Protein AF-A0A521R7Y2-F1 (afdb_monomer_lite)

Sequence (239 aa):
MNVFAHGVTHETQWVTTGYSDVWQAELGYLARVPVHAPDCATDLYRSVQILPGIAHLARLGFIAMKTSTELKAEEYRLAPARLQGGSYYDYNVFQGIRPQILDTLSFGGYTFEELSSKKHQRERLDASEDPLYQSLLYHLEQKRSQDAWHLRTAEAHDCFCFLTMDFDLIKRFEEVKHLEPLTSLRTKLMTPEALGKYLRLHPIPPRVLSYNGASFPVRPDLNQPGSRRYDWPKKRPSA

Foldseek 3Di:
DDCLLLQFQKAKDWDFPAADPVVRGTDTDIAIEGLADPPDPDPSQLLSLLLLVVLVCCVVVVDAAADELLRVLCVVQADVCSRQNDDPQTGGSNPPRDHHYQDPPVCPVPDSLCSNPPVNVLVVLVPDPDPQLVVLCVQQDPVCSSVSVQLVSCQVRVHQEDEDPPVVSVVSCVVCCVDPPNVVGNYYYDYSNRVCVVVVNDGHRSLVCQCPVDPGHHDSVDHDPPSHDDPDDGDDPDD

Structure (mmCIF, N/CA/C/O backbone):
data_AF-A0A521R7Y2-F1
#
_entry.id   AF-A0A521R7Y2-F1
#
loop_
_atom_site.group_PDB
_atom_site.id
_atom_site.type_symbol
_atom_site.label_atom_id
_atom_site.label_alt_id
_atom_site.label_comp_id
_atom_site.label_asym_id
_atom_site.label_entity_id
_atom_site.label_seq_id
_atom_site.pdbx_PDB_ins_code
_atom_site.Cartn_x
_atom_site.Cartn_y
_atom_site.Cartn_z
_atom_site.occupancy
_atom_site.B_iso_or_equiv
_atom_site.auth_seq_id
_atom_site.auth_comp_id
_atom_site.auth_asym_id
_atom_site.auth_atom_id
_atom_site.pdbx_PDB_model_num
ATOM 1 N N . MET A 1 1 ? -0.291 4.414 5.611 1.00 57.62 1 MET A N 1
ATOM 2 C CA . MET A 1 1 ? -0.003 4.663 4.166 1.00 57.62 1 MET A CA 1
ATOM 3 C C . MET A 1 1 ? -0.749 3.658 3.286 1.00 57.62 1 MET A C 1
ATOM 5 O O . MET A 1 1 ? -0.743 2.472 3.598 1.00 57.62 1 MET A O 1
ATOM 9 N N . ASN A 1 2 ? -1.381 4.120 2.200 1.00 78.69 2 ASN A N 1
ATOM 10 C CA . ASN A 1 2 ? -2.243 3.304 1.337 1.00 78.69 2 ASN A CA 1
ATOM 11 C C . ASN A 1 2 ? -1.467 2.266 0.495 1.00 78.69 2 ASN A C 1
ATOM 13 O O . ASN A 1 2 ? -0.582 2.621 -0.284 1.00 78.69 2 ASN A O 1
ATOM 17 N N . VAL A 1 3 ? -1.852 0.991 0.605 1.00 88.25 3 VAL A N 1
ATOM 18 C CA . VAL A 1 3 ? -1.236 -0.151 -0.094 1.00 88.25 3 VAL A CA 1
ATOM 19 C C . VAL A 1 3 ? -1.360 -0.061 -1.621 1.00 88.25 3 VAL A C 1
ATOM 21 O O . VAL A 1 3 ? -0.448 -0.493 -2.326 1.00 88.25 3 VAL A O 1
ATOM 24 N N . PHE A 1 4 ? -2.424 0.547 -2.159 1.00 88.25 4 PHE A N 1
ATOM 25 C CA . PHE A 1 4 ? -2.613 0.690 -3.610 1.00 88.25 4 PHE A CA 1
ATOM 26 C C . PHE A 1 4 ? -1.481 1.482 -4.271 1.00 88.25 4 PHE A C 1
ATOM 28 O O . PHE A 1 4 ? -1.092 1.168 -5.395 1.00 88.25 4 PHE A O 1
ATOM 35 N N . ALA A 1 5 ? -0.881 2.439 -3.555 1.00 87.19 5 ALA A N 1
ATOM 36 C CA . ALA A 1 5 ? 0.262 3.198 -4.057 1.00 87.19 5 ALA A CA 1
ATOM 37 C C . ALA A 1 5 ? 1.524 2.337 -4.258 1.00 87.19 5 ALA A C 1
ATOM 39 O O . ALA A 1 5 ? 2.434 2.715 -4.991 1.00 87.19 5 ALA A O 1
ATOM 40 N N . HIS A 1 6 ? 1.585 1.160 -3.638 1.00 91.12 6 HIS A N 1
ATOM 41 C CA . HIS A 1 6 ? 2.677 0.201 -3.799 1.00 91.12 6 HIS A CA 1
ATOM 42 C C . HIS A 1 6 ? 2.341 -0.911 -4.802 1.00 91.12 6 HIS A C 1
ATOM 44 O O . HIS A 1 6 ? 3.165 -1.785 -5.052 1.00 91.12 6 HIS A O 1
ATOM 50 N N . GLY A 1 7 ? 1.149 -0.869 -5.407 1.00 93.44 7 GLY A N 1
ATOM 51 C CA . GLY A 1 7 ? 0.725 -1.823 -6.429 1.00 93.44 7 GLY A CA 1
ATOM 52 C C . GLY A 1 7 ? 1.429 -1.656 -7.775 1.00 93.44 7 GLY A C 1
ATOM 53 O O . GLY A 1 7 ? 1.487 -2.603 -8.560 1.00 93.44 7 GLY A O 1
ATOM 54 N N . VAL A 1 8 ? 1.982 -0.473 -8.049 1.00 94.25 8 VAL A N 1
ATOM 55 C CA . VAL A 1 8 ? 2.778 -0.216 -9.255 1.00 94.25 8 VAL A CA 1
ATOM 56 C C . VAL A 1 8 ? 4.143 -0.872 -9.081 1.00 94.25 8 VAL A C 1
ATOM 58 O O . VAL A 1 8 ? 4.976 -0.416 -8.301 1.00 94.25 8 VAL A O 1
ATOM 61 N N . THR A 1 9 ? 4.346 -1.973 -9.795 1.00 95.31 9 THR A N 1
ATOM 62 C CA . THR A 1 9 ? 5.544 -2.817 -9.678 1.00 95.31 9 THR A CA 1
ATOM 63 C C . THR A 1 9 ? 6.511 -2.630 -10.835 1.00 95.31 9 THR A C 1
ATOM 65 O O . THR A 1 9 ? 7.676 -3.009 -10.713 1.00 95.31 9 THR A O 1
ATOM 68 N N . HIS A 1 10 ? 6.042 -2.044 -11.938 1.00 95.75 10 HIS A N 1
ATOM 69 C CA . HIS A 1 10 ? 6.869 -1.671 -13.076 1.00 95.75 10 HIS A CA 1
ATOM 70 C C . HIS A 1 10 ? 6.505 -0.270 -13.539 1.00 95.75 10 HIS A C 1
ATOM 72 O O . HIS A 1 10 ? 5.321 0.062 -13.621 1.00 95.75 10 HIS A O 1
ATOM 78 N N . GLU A 1 11 ? 7.523 0.505 -13.885 1.00 94.94 11 GLU A N 1
ATOM 79 C CA . GLU A 1 11 ? 7.381 1.849 -14.436 1.00 94.94 11 GLU A CA 1
ATOM 80 C C . GLU A 1 11 ? 8.157 1.953 -15.751 1.00 94.94 11 GLU A C 1
ATOM 82 O O . GLU A 1 11 ? 9.141 1.244 -15.982 1.00 94.94 11 GLU A O 1
ATOM 87 N N . THR A 1 12 ? 7.680 2.817 -16.634 1.00 94.06 12 THR A N 1
ATOM 88 C CA . THR A 1 12 ? 8.275 3.088 -17.939 1.00 94.06 12 THR A CA 1
ATOM 89 C C . THR A 1 12 ? 9.470 4.019 -17.770 1.00 94.06 12 THR A C 1
ATOM 91 O O . THR A 1 12 ? 9.338 5.086 -17.180 1.00 94.06 12 THR A O 1
ATOM 94 N N . GLN A 1 13 ? 10.621 3.641 -18.317 1.00 93.25 13 GLN A N 1
ATOM 95 C CA . GLN A 1 13 ? 11.867 4.396 -18.231 1.00 93.25 13 GLN A CA 1
ATOM 96 C C . GLN A 1 13 ? 12.536 4.509 -19.603 1.00 93.25 13 GLN A C 1
ATOM 98 O O . GLN A 1 13 ? 12.448 3.595 -20.422 1.00 93.25 13 GLN A O 1
ATOM 103 N N . TRP A 1 14 ? 13.239 5.620 -19.842 1.00 92.75 14 TRP A N 1
ATOM 104 C CA . TRP A 1 14 ? 14.151 5.754 -20.978 1.00 92.75 14 TRP A CA 1
ATOM 105 C C 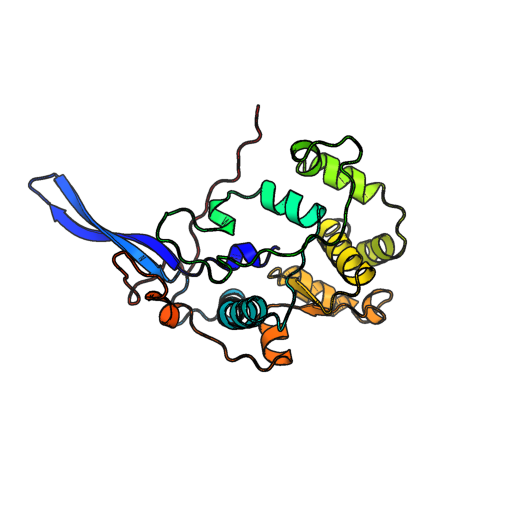. TRP A 1 14 ? 15.415 4.918 -20.772 1.00 92.75 14 TRP A C 1
ATOM 107 O O . TRP A 1 14 ? 16.116 5.063 -19.770 1.00 92.75 14 TRP A O 1
ATOM 117 N N . VAL A 1 15 ? 15.706 4.051 -21.735 1.00 93.50 15 VAL A N 1
ATOM 118 C CA . VAL A 1 15 ? 16.900 3.213 -21.781 1.00 93.50 15 VAL A CA 1
ATOM 119 C C . VAL A 1 15 ? 17.829 3.766 -22.851 1.00 93.50 15 VAL A C 1
ATOM 121 O O . VAL A 1 15 ? 17.573 3.600 -24.044 1.00 93.50 15 VAL A O 1
ATOM 124 N N . THR A 1 16 ? 18.912 4.404 -22.415 1.00 93.12 16 THR A N 1
ATOM 125 C CA . THR A 1 16 ? 19.949 4.936 -23.303 1.00 93.12 16 THR A CA 1
ATOM 126 C C . THR A 1 16 ? 20.747 3.786 -23.926 1.00 93.12 16 THR A C 1
ATOM 128 O O . THR A 1 16 ? 21.233 2.896 -23.228 1.00 93.12 16 THR A O 1
ATOM 131 N N . THR A 1 17 ? 20.875 3.789 -25.252 1.00 93.56 17 THR A N 1
ATOM 132 C CA . THR A 1 17 ? 21.635 2.798 -26.035 1.00 93.56 17 THR A CA 1
ATOM 133 C C . THR A 1 17 ? 22.927 3.364 -26.625 1.00 93.56 17 THR A C 1
ATOM 135 O O . THR A 1 17 ? 23.703 2.613 -27.207 1.00 93.56 17 THR A O 1
ATOM 138 N N . GLY A 1 18 ? 23.162 4.672 -26.500 1.00 93.25 18 GLY A N 1
ATOM 139 C CA . GLY A 1 18 ? 24.372 5.348 -26.968 1.00 93.25 18 GLY A CA 1
ATOM 140 C C . GLY A 1 18 ? 24.146 6.844 -27.183 1.00 93.25 18 GLY A C 1
ATOM 141 O O . GLY A 1 18 ? 23.081 7.367 -26.864 1.00 93.25 18 GLY A O 1
ATOM 142 N N . TYR A 1 19 ? 25.137 7.522 -27.757 1.00 94.94 19 TYR A N 1
ATOM 143 C CA . TYR A 1 19 ? 25.046 8.923 -28.174 1.00 94.94 19 TYR A CA 1
ATOM 144 C C . TYR A 1 19 ? 25.219 9.015 -29.690 1.00 94.94 19 TYR A C 1
ATOM 146 O O . TYR A 1 19 ? 26.016 8.274 -30.266 1.00 94.94 19 TYR A O 1
ATOM 154 N N . SER A 1 20 ? 24.456 9.886 -30.345 1.00 93.12 20 SER A N 1
ATOM 155 C CA . SER A 1 20 ? 24.617 10.149 -31.772 1.00 93.12 20 SER A CA 1
ATOM 156 C C . SER A 1 20 ? 25.348 11.461 -31.993 1.00 93.12 20 SER A C 1
ATOM 158 O O . SER A 1 20 ? 24.798 12.522 -31.712 1.00 93.12 20 SER A O 1
ATOM 160 N N . ASP A 1 21 ? 26.529 11.395 -32.604 1.00 92.75 21 ASP A N 1
ATOM 161 C CA . ASP A 1 21 ? 27.272 12.593 -33.012 1.00 92.75 21 ASP A CA 1
ATOM 162 C C . ASP A 1 21 ? 26.570 13.359 -34.146 1.00 92.75 21 ASP A C 1
ATOM 164 O O . ASP A 1 21 ? 26.741 14.566 -34.285 1.00 92.75 21 ASP A O 1
ATOM 168 N N . VAL A 1 22 ? 25.739 12.684 -34.947 1.00 94.44 22 VAL A N 1
ATOM 169 C CA . VAL A 1 22 ? 24.964 13.329 -36.022 1.00 94.44 22 VAL A CA 1
ATOM 170 C C . VAL A 1 22 ? 23.824 14.165 -35.443 1.00 94.44 22 VAL A C 1
ATOM 172 O O . VAL A 1 22 ? 23.612 15.298 -35.866 1.00 94.44 22 VAL A O 1
ATOM 175 N N . TRP A 1 23 ? 23.099 13.618 -34.466 1.00 90.44 23 TRP A N 1
ATOM 176 C CA . TRP A 1 23 ? 21.953 14.291 -33.846 1.00 90.44 23 TRP A CA 1
ATOM 177 C C . TRP A 1 23 ? 22.321 15.107 -32.604 1.00 90.44 23 TRP A C 1
ATOM 179 O O . TRP A 1 23 ? 21.463 15.804 -32.072 1.00 90.44 23 TRP A O 1
ATOM 189 N N . GLN A 1 24 ? 23.572 15.011 -32.141 1.00 94.31 24 GLN A N 1
ATOM 190 C CA . GLN A 1 24 ? 24.055 15.602 -30.890 1.00 94.31 24 GLN A CA 1
ATOM 191 C C . GLN A 1 24 ? 23.118 15.281 -29.708 1.00 94.31 24 GLN A C 1
ATOM 193 O O . GLN A 1 24 ? 22.813 16.134 -28.871 1.00 94.31 24 GLN A O 1
ATOM 198 N N . ALA A 1 25 ? 22.634 14.036 -29.648 1.00 92.50 25 ALA A N 1
ATOM 199 C CA . ALA A 1 25 ? 21.617 13.602 -28.692 1.00 92.50 25 ALA A CA 1
ATOM 200 C C . ALA A 1 25 ? 21.811 12.147 -28.240 1.00 92.50 25 ALA A C 1
ATOM 202 O O . ALA A 1 25 ? 22.350 11.312 -28.974 1.00 92.50 25 ALA A O 1
ATOM 203 N N . GLU A 1 26 ? 21.320 11.832 -27.037 1.00 93.31 26 GLU A N 1
ATOM 204 C CA . GLU A 1 26 ? 21.233 10.454 -26.550 1.00 93.31 26 GLU A CA 1
ATOM 205 C C . GLU A 1 26 ? 20.230 9.644 -27.379 1.00 93.31 26 GLU A C 1
ATOM 207 O O . GLU A 1 26 ? 19.082 10.043 -27.579 1.00 93.31 26 GLU A O 1
ATOM 212 N N . LEU A 1 27 ? 20.665 8.472 -27.833 1.00 94.69 27 LEU A N 1
ATOM 213 C CA . LEU A 1 27 ? 19.807 7.477 -28.457 1.00 94.69 27 LEU A CA 1
ATOM 214 C C . LEU A 1 27 ? 19.302 6.506 -27.402 1.00 94.69 27 LEU A C 1
ATOM 216 O O . LEU A 1 27 ? 20.009 6.163 -26.453 1.00 94.69 27 LEU A O 1
ATOM 220 N N . GLY A 1 28 ? 18.090 6.012 -27.599 1.00 94.69 28 GLY A N 1
ATOM 221 C CA . GLY A 1 28 ? 17.485 5.073 -26.678 1.00 94.69 28 GLY A CA 1
ATOM 222 C C . GLY A 1 28 ? 16.051 4.760 -27.045 1.00 94.69 28 GLY A C 1
ATOM 223 O O . GLY A 1 28 ? 15.565 5.095 -28.127 1.00 94.69 28 GLY A O 1
ATOM 224 N N . TYR A 1 29 ? 15.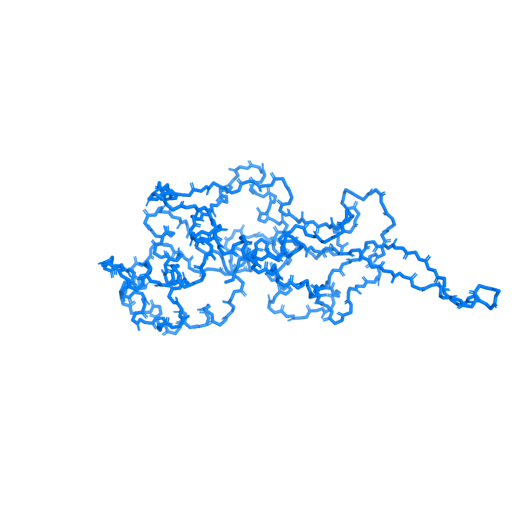376 4.090 -26.126 1.00 94.62 29 TYR A N 1
ATOM 225 C CA . TYR A 1 29 ? 13.962 3.784 -26.241 1.00 94.62 29 TYR A CA 1
ATOM 226 C C . TYR A 1 29 ? 13.332 3.722 -24.859 1.00 94.62 29 TYR A C 1
ATOM 228 O O . TYR A 1 29 ? 13.994 3.476 -23.852 1.00 94.62 29 TYR A O 1
ATOM 236 N N . LEU A 1 30 ? 12.026 3.930 -24.805 1.00 94.75 30 LEU A N 1
ATOM 237 C CA . LEU A 1 30 ? 11.265 3.708 -23.589 1.00 94.75 30 LEU A CA 1
ATOM 238 C C . LEU A 1 30 ? 11.032 2.204 -23.403 1.00 94.75 30 LEU A C 1
ATOM 240 O O . LEU A 1 30 ? 10.634 1.508 -24.337 1.00 94.75 30 LEU A O 1
ATOM 244 N N . ALA A 1 31 ? 11.239 1.712 -22.188 1.00 96.12 31 ALA A N 1
ATOM 245 C CA . ALA A 1 31 ? 10.955 0.337 -21.811 1.00 96.12 31 ALA A CA 1
ATOM 246 C C . ALA A 1 31 ? 10.294 0.278 -20.438 1.00 96.12 31 ALA A C 1
ATOM 248 O O . ALA A 1 31 ? 10.551 1.099 -19.559 1.00 96.12 31 ALA A O 1
ATOM 249 N N . ARG A 1 32 ? 9.465 -0.739 -20.231 1.00 95.62 32 ARG A N 1
ATOM 250 C CA . ARG A 1 32 ? 8.946 -1.084 -18.914 1.00 95.62 32 ARG A CA 1
ATOM 251 C C . ARG A 1 32 ? 10.015 -1.819 -18.112 1.00 95.62 32 ARG A C 1
ATOM 253 O O . ARG A 1 32 ? 10.510 -2.856 -18.561 1.00 95.62 32 ARG A O 1
ATOM 260 N N . VAL A 1 33 ? 10.318 -1.324 -16.915 1.00 95.81 33 VAL A N 1
ATOM 261 C CA . VAL A 1 33 ? 11.296 -1.926 -15.996 1.00 95.81 33 VAL A CA 1
ATOM 262 C C . VAL A 1 33 ? 10.676 -2.177 -14.616 1.00 95.81 33 VAL A C 1
ATOM 264 O O . VAL A 1 33 ? 9.816 -1.404 -14.184 1.00 95.81 33 VAL A O 1
ATOM 267 N N . PRO A 1 34 ? 11.075 -3.242 -13.900 1.00 96.38 34 PRO A N 1
ATOM 268 C CA . PRO A 1 34 ? 10.746 -3.421 -12.488 1.00 96.38 34 PRO A CA 1
ATOM 269 C C . PRO A 1 34 ? 11.135 -2.205 -11.637 1.00 96.38 34 PRO A C 1
ATOM 271 O O . PRO A 1 34 ? 12.197 -1.615 -11.818 1.00 96.38 34 PRO A O 1
ATOM 274 N N . VAL A 1 35 ? 10.306 -1.849 -10.657 1.00 95.62 35 VAL A N 1
ATOM 275 C CA . VAL A 1 35 ? 10.631 -0.772 -9.703 1.00 95.62 35 VAL A CA 1
ATOM 276 C C . VAL A 1 35 ? 11.777 -1.179 -8.778 1.00 95.62 35 VAL A C 1
ATOM 278 O O . VAL A 1 35 ? 12.647 -0.372 -8.476 1.00 95.62 35 VAL A O 1
ATOM 281 N N . HIS A 1 36 ? 11.782 -2.426 -8.314 1.00 95.12 36 HIS A N 1
ATOM 282 C CA . HIS A 1 36 ? 12.757 -2.912 -7.342 1.00 95.12 36 HIS A CA 1
ATOM 283 C C . HIS A 1 36 ? 13.724 -3.904 -7.985 1.00 95.12 36 HIS A C 1
ATOM 285 O O . HIS A 1 36 ? 13.303 -4.765 -8.762 1.00 95.12 36 HIS A O 1
ATOM 291 N N . ALA A 1 37 ? 15.004 -3.801 -7.622 1.00 93.31 37 ALA A N 1
ATOM 292 C CA . ALA A 1 37 ? 16.022 -4.767 -8.007 1.00 93.31 37 ALA A CA 1
ATOM 293 C C . ALA A 1 37 ? 15.784 -6.142 -7.341 1.00 93.31 37 ALA A C 1
ATOM 295 O O . ALA A 1 37 ? 15.182 -6.208 -6.262 1.00 93.31 37 ALA A O 1
ATOM 296 N N . PRO A 1 38 ? 16.257 -7.250 -7.946 1.00 88.19 38 PRO A N 1
ATOM 297 C CA . PRO A 1 38 ? 16.052 -8.600 -7.413 1.00 88.19 38 PRO A CA 1
ATOM 298 C C . PRO A 1 38 ? 16.653 -8.836 -6.022 1.00 88.19 38 PRO A C 1
ATOM 300 O O . PRO A 1 38 ? 16.118 -9.636 -5.259 1.00 88.19 38 PRO A O 1
ATOM 303 N N . ASP A 1 39 ? 17.745 -8.146 -5.706 1.00 89.94 39 ASP A N 1
ATOM 304 C CA . ASP A 1 39 ? 18.514 -8.223 -4.461 1.00 89.94 39 ASP A CA 1
ATOM 305 C C . ASP A 1 39 ? 18.052 -7.211 -3.395 1.00 89.94 39 ASP A C 1
ATOM 307 O O . ASP A 1 39 ? 18.651 -7.107 -2.324 1.00 89.94 39 ASP A O 1
ATOM 311 N N . CYS A 1 40 ? 16.962 -6.475 -3.645 1.00 91.62 40 CYS A N 1
ATOM 312 C CA . CYS A 1 40 ? 16.418 -5.524 -2.684 1.00 91.62 40 CYS A CA 1
ATOM 313 C C . CYS A 1 40 ? 15.966 -6.244 -1.399 1.00 91.62 40 CYS A C 1
ATOM 315 O O . CYS A 1 40 ? 14.998 -6.993 -1.400 1.00 91.62 40 CYS A O 1
ATOM 317 N N . ALA A 1 41 ? 16.626 -5.989 -0.268 1.00 90.25 41 ALA A N 1
ATOM 318 C CA . ALA A 1 41 ? 16.337 -6.672 1.002 1.00 90.25 41 ALA A CA 1
ATOM 319 C C . ALA A 1 41 ? 15.420 -5.879 1.961 1.00 90.25 41 ALA A C 1
ATOM 321 O O . ALA A 1 41 ? 15.370 -6.163 3.161 1.00 90.25 41 ALA A O 1
ATOM 322 N N . THR A 1 42 ? 14.707 -4.866 1.462 1.00 94.12 42 THR A N 1
ATOM 323 C CA . THR A 1 42 ? 13.879 -3.972 2.295 1.00 94.12 42 THR A CA 1
ATOM 324 C C . THR A 1 42 ? 12.558 -4.621 2.730 1.00 94.12 42 THR A C 1
ATOM 326 O O . THR A 1 42 ? 11.986 -5.428 1.995 1.00 94.12 42 THR A O 1
ATOM 329 N N . ASP A 1 43 ? 12.023 -4.222 3.893 1.00 93.56 43 ASP A N 1
ATOM 330 C CA . ASP A 1 43 ? 10.669 -4.613 4.342 1.00 93.56 43 ASP A CA 1
ATOM 331 C C . ASP A 1 43 ? 9.591 -4.235 3.318 1.00 93.56 43 ASP A C 1
ATOM 333 O O . ASP A 1 43 ? 8.637 -4.980 3.074 1.00 93.56 43 ASP A O 1
ATOM 337 N N . LEU A 1 44 ? 9.787 -3.084 2.668 1.00 94.50 44 LEU A N 1
ATOM 338 C CA . LEU A 1 44 ? 8.943 -2.613 1.581 1.00 94.50 44 LEU A CA 1
ATOM 339 C C . LEU A 1 44 ? 8.886 -3.643 0.450 1.00 94.50 44 LEU A C 1
ATOM 341 O O . LEU A 1 44 ? 7.795 -4.053 0.058 1.00 94.50 44 LEU A O 1
ATOM 345 N N . TYR A 1 45 ? 10.042 -4.086 -0.051 1.00 95.62 45 TYR A N 1
ATOM 346 C CA . TYR A 1 45 ? 10.100 -5.048 -1.147 1.00 95.62 45 TYR A CA 1
ATOM 347 C C . TYR A 1 45 ? 9.501 -6.403 -0.762 1.00 95.62 45 TYR A C 1
ATOM 349 O O . TYR A 1 45 ? 8.706 -6.942 -1.531 1.00 95.62 45 TYR A O 1
ATOM 357 N N . ARG A 1 46 ? 9.783 -6.910 0.448 1.00 96.19 46 ARG A N 1
ATOM 358 C CA . ARG A 1 46 ? 9.156 -8.143 0.964 1.00 96.19 46 ARG A CA 1
ATOM 359 C C . ARG A 1 46 ? 7.631 -8.066 0.938 1.00 96.19 46 ARG A C 1
ATOM 361 O O . ARG A 1 46 ? 6.966 -8.998 0.493 1.00 96.19 46 ARG A O 1
ATOM 368 N N . SER A 1 47 ? 7.068 -6.934 1.352 1.00 96.94 47 SER A N 1
ATOM 369 C CA . SER A 1 47 ? 5.622 -6.707 1.291 1.00 96.94 47 SER A CA 1
ATOM 370 C C . SER A 1 47 ? 5.110 -6.572 -0.150 1.00 96.94 47 SER A C 1
ATOM 372 O O . SER A 1 47 ? 4.066 -7.135 -0.482 1.00 96.94 47 SER A O 1
ATOM 374 N N . VAL A 1 48 ? 5.853 -5.897 -1.036 1.00 96.56 48 VAL A N 1
ATOM 375 C CA . VAL A 1 48 ? 5.510 -5.770 -2.466 1.00 96.56 48 VAL A CA 1
ATOM 376 C C . VAL A 1 48 ? 5.428 -7.135 -3.153 1.00 96.56 48 VAL A C 1
ATOM 378 O O . VAL A 1 48 ? 4.517 -7.350 -3.950 1.00 96.56 48 VAL A O 1
ATOM 381 N N . GLN A 1 49 ? 6.303 -8.084 -2.810 1.00 97.12 49 GLN A N 1
ATOM 382 C CA . GLN A 1 49 ? 6.280 -9.446 -3.362 1.00 97.12 49 GLN A CA 1
ATOM 383 C C . GLN A 1 49 ? 4.985 -10.214 -3.051 1.00 97.12 49 GLN A C 1
ATOM 385 O O . GLN A 1 49 ? 4.656 -11.171 -3.749 1.00 97.12 49 GLN A O 1
ATOM 390 N N . ILE A 1 50 ? 4.227 -9.813 -2.029 1.00 98.00 50 ILE A N 1
ATOM 391 C CA . ILE A 1 50 ? 2.972 -10.475 -1.647 1.00 98.00 50 ILE A CA 1
ATOM 392 C C . ILE A 1 50 ? 1.748 -9.856 -2.335 1.00 98.00 50 ILE A C 1
ATOM 394 O O . ILE A 1 50 ? 0.739 -10.537 -2.540 1.00 98.00 50 ILE A O 1
ATOM 398 N N . LEU A 1 51 ? 1.830 -8.591 -2.758 1.00 97.19 51 LEU A N 1
ATOM 399 C CA . LEU A 1 51 ? 0.718 -7.885 -3.404 1.00 97.19 51 LEU A CA 1
ATOM 400 C C . LEU A 1 51 ? 0.124 -8.621 -4.620 1.00 97.19 51 LEU A C 1
ATOM 402 O O . LEU A 1 51 ? -1.102 -8.626 -4.733 1.00 97.19 51 LEU A O 1
ATOM 406 N N . PRO A 1 52 ? 0.909 -9.284 -5.500 1.00 97.06 52 PRO A N 1
ATOM 407 C CA . PRO A 1 52 ? 0.350 -10.072 -6.597 1.00 97.06 52 PRO A CA 1
ATOM 408 C C . PRO A 1 52 ? -0.602 -11.178 -6.125 1.00 97.06 52 PRO A C 1
ATOM 410 O O . PRO A 1 52 ? -1.665 -11.356 -6.716 1.00 97.06 52 PRO A O 1
ATOM 413 N N . GLY A 1 53 ? -0.255 -11.883 -5.042 1.00 97.12 53 GLY A N 1
ATOM 414 C CA . GLY A 1 53 ? -1.090 -12.937 -4.463 1.00 97.12 53 GLY A CA 1
ATOM 415 C C . GLY A 1 53 ? -2.388 -12.383 -3.876 1.00 97.12 53 GLY A C 1
ATOM 416 O O . GLY A 1 53 ? -3.465 -12.899 -4.168 1.00 97.12 53 GLY A O 1
ATOM 417 N N . ILE A 1 54 ? -2.305 -11.272 -3.135 1.00 97.31 54 ILE A N 1
ATOM 418 C CA . ILE A 1 54 ? -3.484 -10.564 -2.603 1.00 97.31 54 ILE A CA 1
ATOM 419 C C . ILE A 1 54 ? -4.396 -10.120 -3.752 1.00 97.31 54 ILE A C 1
ATOM 421 O O . ILE A 1 54 ? -5.595 -10.390 -3.742 1.00 97.31 54 ILE A O 1
ATOM 425 N N . ALA A 1 55 ? -3.836 -9.479 -4.778 1.00 96.56 55 ALA A N 1
ATOM 426 C CA . ALA A 1 55 ? -4.601 -9.022 -5.929 1.00 96.56 55 ALA A CA 1
ATOM 427 C C . ALA A 1 55 ? -5.247 -10.187 -6.695 1.00 96.56 55 ALA A C 1
ATOM 429 O O . ALA A 1 55 ? -6.372 -10.067 -7.176 1.00 96.56 55 ALA A O 1
ATOM 430 N N . HIS A 1 56 ? -4.558 -11.322 -6.815 1.00 96.19 56 HIS A N 1
ATOM 431 C CA . HIS A 1 56 ? -5.114 -12.518 -7.436 1.00 96.19 56 HIS A CA 1
ATOM 432 C C . HIS A 1 56 ? -6.315 -13.061 -6.650 1.00 96.19 56 HIS A C 1
ATOM 434 O O . HIS A 1 56 ? -7.383 -13.238 -7.233 1.00 96.19 56 HIS A O 1
ATOM 440 N N . LEU A 1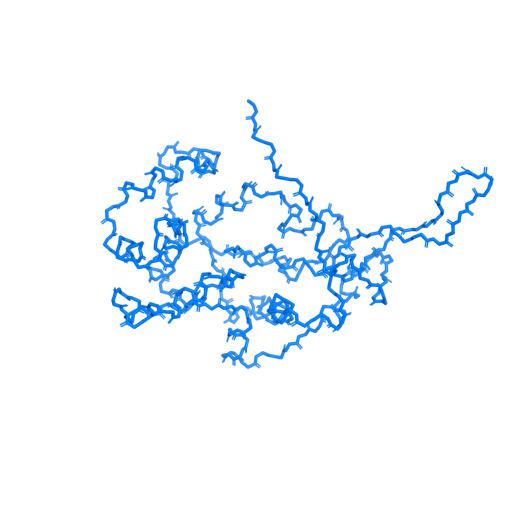 57 ? -6.190 -13.221 -5.327 1.00 97.19 57 LEU A N 1
ATOM 441 C CA . LEU A 1 57 ? -7.301 -13.649 -4.470 1.00 97.19 57 LEU A CA 1
ATOM 442 C C . LEU A 1 57 ? -8.494 -12.689 -4.534 1.00 97.19 57 LEU A C 1
ATOM 444 O O . LEU A 1 57 ? -9.639 -13.135 -4.577 1.00 97.19 57 LEU A O 1
ATOM 448 N N . ALA A 1 58 ? -8.233 -11.381 -4.580 1.00 96.50 58 ALA A N 1
ATOM 449 C CA . ALA A 1 58 ? -9.280 -10.371 -4.691 1.00 96.50 58 ALA A CA 1
ATOM 450 C C . ALA A 1 58 ? -10.038 -10.467 -6.023 1.00 96.50 58 ALA A C 1
ATOM 452 O O . ALA A 1 58 ? -11.262 -10.375 -6.041 1.00 96.50 58 ALA A O 1
ATOM 453 N N . ARG A 1 59 ? -9.336 -10.705 -7.142 1.00 95.44 59 ARG A N 1
ATOM 454 C CA . ARG A 1 59 ? -9.975 -10.910 -8.457 1.00 95.44 59 ARG A CA 1
ATOM 455 C C . ARG A 1 59 ? -10.840 -12.163 -8.504 1.00 95.44 59 ARG A C 1
ATOM 457 O O . ARG A 1 59 ? -11.865 -12.154 -9.173 1.00 95.44 59 ARG A O 1
ATOM 464 N N . LEU A 1 60 ? -10.425 -13.219 -7.810 1.00 96.56 60 LEU A N 1
ATOM 465 C CA . LEU A 1 60 ? -11.191 -14.461 -7.709 1.00 96.56 60 LEU A CA 1
ATOM 466 C C . LEU A 1 60 ? -12.363 -14.369 -6.717 1.00 96.56 60 LEU A C 1
ATOM 468 O O . LEU A 1 60 ? -13.143 -15.309 -6.620 1.00 96.56 60 LEU A O 1
ATOM 472 N N . GLY A 1 61 ? -12.497 -13.261 -5.982 1.00 95.12 61 GLY A N 1
ATOM 473 C CA . GLY A 1 61 ? -13.563 -13.068 -4.999 1.00 95.12 61 GLY A CA 1
ATOM 474 C C . GLY A 1 61 ? -13.340 -13.791 -3.667 1.00 95.12 61 GLY A C 1
ATOM 475 O O . GLY A 1 61 ? -14.245 -13.814 -2.839 1.00 95.12 61 GLY A O 1
ATOM 476 N N . PHE A 1 62 ? -12.149 -14.352 -3.421 1.00 96.62 62 PHE A N 1
ATOM 477 C CA . PHE A 1 62 ? -11.824 -15.002 -2.143 1.00 96.62 62 PHE A CA 1
ATOM 478 C C . PHE A 1 62 ? -11.594 -14.007 -1.006 1.00 96.62 62 PHE A C 1
ATOM 480 O O . PHE A 1 62 ? -11.774 -14.347 0.161 1.00 96.62 62 PHE A O 1
ATOM 487 N N . ILE A 1 63 ? -11.184 -12.783 -1.340 1.00 95.50 63 ILE A N 1
ATOM 488 C CA . ILE A 1 63 ? -11.077 -11.678 -0.389 1.00 95.50 63 ILE A CA 1
ATOM 489 C C . ILE A 1 63 ? -11.739 -10.434 -0.976 1.00 95.50 63 ILE A C 1
ATOM 491 O O . ILE A 1 63 ? -11.653 -10.176 -2.176 1.00 95.50 63 ILE A O 1
ATOM 495 N N . ALA A 1 64 ? -12.366 -9.635 -0.118 1.00 94.75 64 ALA A N 1
ATOM 496 C CA . ALA A 1 64 ? -12.928 -8.350 -0.502 1.00 94.75 64 ALA A CA 1
ATOM 497 C C . ALA A 1 64 ? -11.955 -7.229 -0.129 1.00 94.75 64 ALA A C 1
ATOM 499 O O . ALA A 1 64 ? -11.639 -7.030 1.045 1.00 94.75 64 ALA A O 1
ATOM 500 N N . MET A 1 65 ? -11.504 -6.470 -1.128 1.00 94.50 65 MET A N 1
ATOM 501 C CA . MET A 1 65 ? -10.772 -5.231 -0.881 1.00 94.50 65 MET A CA 1
ATOM 502 C C . MET A 1 65 ? -11.780 -4.137 -0.538 1.00 94.50 65 MET A C 1
ATOM 504 O O . MET A 1 65 ? -12.703 -3.867 -1.307 1.00 94.50 65 MET A O 1
ATOM 508 N N . LYS A 1 66 ? -11.596 -3.505 0.615 1.00 94.50 66 LYS A N 1
ATOM 509 C CA . LYS A 1 66 ? -12.467 -2.448 1.125 1.00 94.50 66 LYS A CA 1
ATOM 510 C C . LYS A 1 66 ? -11.677 -1.149 1.287 1.00 94.50 66 LYS A C 1
ATOM 512 O O . LYS A 1 66 ? -10.453 -1.166 1.401 1.00 94.50 66 LYS A O 1
ATOM 517 N N . THR A 1 67 ? -12.369 -0.022 1.254 1.00 92.69 67 THR A N 1
ATOM 518 C CA . THR A 1 67 ? -11.817 1.321 1.472 1.00 92.69 67 THR A CA 1
ATOM 519 C C . THR A 1 67 ? -12.842 2.170 2.224 1.00 92.69 67 THR A C 1
ATOM 521 O O . THR A 1 67 ? -14.000 1.771 2.350 1.00 92.69 67 THR A O 1
ATOM 524 N N . SER A 1 68 ? -12.427 3.325 2.728 1.00 90.88 68 SER A N 1
ATOM 525 C CA . SER A 1 68 ? -13.311 4.298 3.370 1.00 90.88 68 SER A CA 1
ATOM 526 C C . SER A 1 68 ? -13.323 5.612 2.597 1.00 90.88 68 SER A C 1
ATOM 528 O O . SER A 1 68 ? -12.439 5.886 1.779 1.00 90.88 68 SER A O 1
ATOM 530 N N . THR A 1 69 ? -14.316 6.446 2.869 1.00 87.06 69 THR A N 1
ATOM 531 C CA . THR A 1 69 ? -14.461 7.789 2.313 1.00 87.06 69 THR A CA 1
ATOM 532 C C . THR A 1 69 ? -13.267 8.648 2.708 1.00 87.06 69 THR A C 1
ATOM 534 O O . THR A 1 69 ? -12.688 9.329 1.863 1.00 87.06 69 THR A O 1
ATOM 537 N N . GLU A 1 70 ? -12.822 8.540 3.962 1.00 87.56 70 GLU A N 1
ATOM 538 C CA . GLU A 1 70 ? -11.628 9.243 4.428 1.00 87.56 70 GLU A CA 1
ATOM 539 C C . GLU A 1 70 ? -10.361 8.744 3.720 1.00 87.56 70 GLU A C 1
ATOM 541 O O . GLU A 1 70 ? -9.554 9.566 3.287 1.00 87.56 70 GLU A O 1
ATOM 546 N N . LEU A 1 71 ? -10.210 7.429 3.497 1.00 88.69 71 LEU A N 1
ATOM 547 C CA . LEU A 1 71 ? -9.073 6.880 2.748 1.00 88.69 71 LEU A CA 1
ATOM 548 C C . LEU A 1 71 ? -9.091 7.327 1.275 1.00 88.69 71 LEU A C 1
ATOM 550 O O . LEU A 1 71 ? -8.050 7.669 0.710 1.00 88.69 71 LEU A O 1
ATOM 554 N N . LYS A 1 72 ? -10.278 7.396 0.662 1.00 87.62 72 LYS A N 1
ATOM 555 C CA . LYS A 1 72 ? -10.491 7.915 -0.700 1.00 87.62 72 LYS A CA 1
ATOM 556 C C . LYS A 1 72 ? -10.163 9.401 -0.823 1.00 87.62 72 LYS A C 1
ATOM 558 O O . LYS A 1 72 ? -9.563 9.806 -1.818 1.00 87.62 72 LYS A O 1
ATOM 563 N N . ALA A 1 73 ? -10.491 10.200 0.186 1.00 84.88 73 ALA A N 1
ATOM 564 C CA . ALA A 1 73 ? -10.088 11.601 0.257 1.00 84.88 73 ALA A CA 1
ATOM 565 C C . ALA A 1 73 ? -8.554 11.749 0.371 1.00 84.88 73 ALA A C 1
ATOM 567 O O . ALA A 1 73 ? -7.961 12.679 -0.183 1.00 84.88 73 ALA A O 1
ATOM 568 N N . GLU A 1 74 ? -7.856 10.814 1.032 1.00 85.62 74 GLU A N 1
ATOM 569 C CA . GLU A 1 74 ? -6.385 10.771 0.983 1.00 85.62 74 GLU A CA 1
ATOM 570 C C . GLU A 1 74 ? -5.853 10.419 -0.399 1.00 85.62 74 GLU A C 1
ATOM 572 O O . GLU A 1 74 ? -4.951 11.100 -0.887 1.00 85.62 74 GLU A O 1
ATOM 577 N N . GLU A 1 75 ? -6.428 9.405 -1.043 1.00 86.31 75 GLU A N 1
ATOM 578 C CA . GLU A 1 75 ? -6.070 9.008 -2.405 1.00 86.31 75 GLU A CA 1
ATOM 579 C C . GLU A 1 75 ? -6.208 10.172 -3.389 1.00 86.31 75 GLU A C 1
ATOM 581 O O . GLU A 1 75 ? -5.329 10.371 -4.223 1.00 86.31 75 GLU A O 1
ATOM 586 N N . TYR A 1 76 ? -7.259 10.985 -3.264 1.00 84.50 76 TYR A N 1
ATOM 587 C CA . TYR A 1 76 ? -7.487 12.116 -4.163 1.00 84.50 76 TYR A CA 1
ATOM 588 C C . TYR A 1 76 ? -6.405 13.198 -4.098 1.00 84.50 76 TYR A C 1
ATOM 590 O O . TYR A 1 76 ? -6.111 13.844 -5.108 1.00 84.50 76 TYR A O 1
ATOM 598 N N . ARG A 1 77 ? -5.787 13.382 -2.924 1.00 82.06 77 ARG A N 1
ATOM 599 C CA . ARG A 1 77 ? -4.658 14.307 -2.737 1.00 82.06 77 ARG A CA 1
ATOM 600 C C . ARG A 1 77 ? -3.378 13.809 -3.405 1.00 82.06 77 ARG A C 1
ATOM 602 O O . ARG A 1 77 ? -2.461 14.597 -3.651 1.00 82.06 77 ARG A O 1
ATOM 609 N N . LEU A 1 78 ? -3.274 12.507 -3.659 1.00 82.75 78 LEU A N 1
ATOM 610 C CA . LEU A 1 78 ? -2.124 11.921 -4.332 1.00 82.75 78 LEU A CA 1
ATOM 611 C C . LEU A 1 78 ? -2.233 12.140 -5.843 1.00 82.75 78 LEU A C 1
ATOM 613 O O . LEU A 1 78 ? -3.317 12.197 -6.422 1.00 82.75 78 LEU A O 1
ATOM 617 N N . ALA A 1 79 ? -1.083 12.250 -6.509 1.00 83.75 79 ALA A N 1
ATOM 618 C CA . ALA A 1 79 ? -1.066 12.211 -7.963 1.00 83.75 79 ALA A CA 1
ATOM 619 C C . ALA A 1 79 ? -1.613 10.853 -8.441 1.00 83.75 79 ALA A C 1
ATOM 621 O O . ALA A 1 79 ? -1.176 9.829 -7.906 1.00 83.75 79 ALA A O 1
ATOM 622 N N . PRO A 1 80 ? -2.486 10.806 -9.466 1.00 84.00 80 PRO A N 1
ATOM 623 C CA . PRO A 1 80 ? -2.973 9.546 -10.032 1.00 84.00 80 PRO A CA 1
ATOM 624 C C . PRO A 1 80 ? -1.838 8.580 -10.390 1.00 84.00 80 PRO A C 1
ATOM 626 O O . PRO A 1 80 ? -1.941 7.384 -10.130 1.00 84.00 80 PRO A O 1
ATOM 629 N N . ALA A 1 81 ? -0.703 9.119 -10.849 1.00 85.88 81 ALA A N 1
ATOM 630 C CA . ALA A 1 81 ? 0.511 8.363 -11.134 1.00 85.88 81 ALA A CA 1
ATOM 631 C C . ALA A 1 81 ? 1.031 7.547 -9.936 1.00 85.88 81 ALA A C 1
ATOM 633 O O . ALA A 1 81 ? 1.490 6.415 -10.096 1.00 85.88 81 ALA A O 1
ATOM 634 N N . ARG A 1 82 ? 0.888 8.056 -8.704 1.00 84.38 82 ARG A N 1
ATOM 635 C CA . ARG A 1 82 ? 1.242 7.312 -7.485 1.00 84.38 82 ARG A CA 1
ATOM 636 C C . ARG A 1 82 ? 0.315 6.128 -7.234 1.00 84.38 82 ARG A C 1
ATOM 638 O O . ARG A 1 82 ? 0.755 5.175 -6.612 1.00 84.38 82 ARG A O 1
ATOM 645 N N . LEU A 1 83 ? -0.928 6.150 -7.699 1.00 85.12 83 LEU A N 1
ATOM 646 C CA . LEU A 1 83 ? -1.882 5.064 -7.460 1.00 85.12 83 LEU A CA 1
ATOM 647 C C . LEU A 1 83 ? -1.957 4.076 -8.621 1.00 85.12 83 LEU A C 1
ATOM 649 O O . LEU A 1 83 ? -2.193 2.899 -8.383 1.00 85.12 83 LEU A O 1
ATOM 653 N N . GLN A 1 84 ? -1.772 4.540 -9.857 1.00 84.81 84 GLN A N 1
ATOM 654 C CA . GLN A 1 84 ? -2.053 3.760 -11.067 1.00 84.81 84 GLN A CA 1
ATOM 655 C C . GLN A 1 84 ? -0.826 3.523 -11.959 1.00 84.81 84 GLN A C 1
ATOM 657 O O . GLN A 1 84 ? -0.850 2.582 -12.744 1.00 84.81 84 GLN A O 1
ATOM 662 N N . GLY A 1 85 ? 0.247 4.298 -11.788 1.00 84.69 85 GLY A N 1
ATOM 663 C CA . GLY A 1 85 ? 1.337 4.409 -12.762 1.00 84.69 85 GLY A CA 1
ATOM 664 C C . GLY A 1 85 ? 1.218 5.725 -13.529 1.00 84.69 85 GLY A C 1
ATOM 665 O O . GLY A 1 85 ? 0.112 6.226 -13.736 1.00 84.69 85 GLY A O 1
ATOM 666 N N . GLY A 1 86 ? 2.351 6.345 -13.849 1.00 81.75 86 GLY A N 1
ATOM 667 C CA . GLY A 1 86 ? 2.401 7.648 -14.520 1.00 81.75 86 GLY A CA 1
ATOM 668 C C . GLY A 1 86 ? 2.471 7.558 -16.041 1.00 81.75 86 GLY A C 1
ATOM 669 O O . GLY A 1 86 ? 2.132 8.524 -16.719 1.00 81.75 86 GLY A O 1
ATOM 670 N N . SER A 1 87 ? 2.877 6.408 -16.577 1.00 82.62 87 SER A N 1
ATOM 671 C CA . SER A 1 87 ? 2.944 6.142 -18.013 1.00 82.62 87 SER A CA 1
ATOM 672 C C . SER A 1 87 ? 1.930 5.077 -18.428 1.00 82.62 87 SER A C 1
ATOM 674 O O . SER A 1 87 ? 1.534 4.215 -17.645 1.00 82.62 87 SER A O 1
ATOM 676 N N . TYR A 1 88 ? 1.525 5.133 -19.697 1.00 82.88 88 TYR A N 1
ATOM 677 C CA . TYR A 1 88 ? 0.534 4.241 -20.300 1.00 82.88 88 TYR A CA 1
ATOM 678 C C . TYR A 1 88 ? 0.917 2.753 -20.215 1.00 82.88 88 TYR A C 1
ATOM 680 O O . TYR A 1 88 ? 0.044 1.889 -20.206 1.00 82.88 88 TYR A O 1
ATOM 688 N N . TYR A 1 89 ? 2.216 2.455 -20.132 1.00 89.62 89 TYR A N 1
ATOM 689 C CA . TYR A 1 89 ? 2.742 1.088 -20.118 1.00 89.62 89 TYR A CA 1
ATOM 690 C C . TYR A 1 89 ? 3.181 0.609 -18.730 1.00 89.62 89 TYR A C 1
ATOM 692 O O . TYR A 1 89 ? 3.723 -0.491 -18.609 1.00 89.62 89 TYR A O 1
ATOM 700 N N . ASP A 1 90 ? 2.950 1.395 -17.678 1.00 92.12 90 ASP A N 1
ATOM 701 C CA . ASP A 1 90 ? 3.246 0.982 -16.305 1.00 92.12 90 ASP A CA 1
ATOM 702 C C . ASP A 1 90 ? 2.377 -0.216 -15.901 1.00 92.12 90 ASP A C 1
ATOM 704 O O . ASP A 1 90 ? 1.259 -0.395 -16.386 1.00 92.12 90 ASP A O 1
ATOM 708 N N . TYR A 1 91 ? 2.885 -1.060 -15.001 1.00 94.00 91 TYR A N 1
ATOM 709 C CA . TYR A 1 91 ? 2.146 -2.237 -14.541 1.00 94.00 91 TYR A CA 1
ATOM 710 C C . TYR A 1 91 ? 1.789 -2.130 -13.063 1.00 94.00 91 TYR A C 1
ATOM 712 O O . TYR A 1 91 ? 2.661 -2.079 -12.187 1.00 94.00 91 TYR A O 1
ATOM 720 N N . ASN A 1 92 ? 0.483 -2.166 -12.794 1.00 94.56 92 ASN A N 1
ATOM 721 C CA . ASN A 1 92 ? -0.084 -2.178 -11.456 1.00 94.56 92 ASN A CA 1
ATOM 722 C C . ASN A 1 92 ? -0.773 -3.515 -11.165 1.00 94.56 92 ASN A C 1
ATOM 724 O O . ASN A 1 92 ? -1.731 -3.903 -11.833 1.00 94.56 92 ASN A O 1
ATOM 728 N N . VAL A 1 93 ? -0.337 -4.201 -10.110 1.00 95.56 93 VAL A N 1
ATOM 729 C CA . VAL A 1 93 ? -0.880 -5.514 -9.733 1.00 95.56 93 VAL A CA 1
ATOM 730 C C . VAL A 1 93 ? -2.332 -5.449 -9.280 1.00 95.56 93 VAL A C 1
ATOM 732 O O . VAL A 1 93 ? -3.013 -6.466 -9.372 1.00 95.56 93 VAL A O 1
ATOM 735 N N . PHE A 1 94 ? -2.827 -4.286 -8.848 1.00 94.50 94 PHE A N 1
ATOM 736 C CA . PHE A 1 94 ? -4.226 -4.063 -8.479 1.00 94.50 94 PHE A CA 1
ATOM 737 C C . PHE A 1 94 ? -5.087 -3.517 -9.627 1.00 94.50 94 PHE A C 1
ATOM 739 O O . PHE A 1 94 ? -6.264 -3.223 -9.419 1.00 94.50 94 PHE A O 1
ATOM 746 N N . GLN A 1 95 ? -4.549 -3.401 -10.848 1.00 91.25 95 GLN A N 1
ATOM 747 C CA . GLN A 1 95 ? -5.328 -2.943 -11.998 1.00 91.25 95 GLN A CA 1
ATOM 748 C C . GLN A 1 95 ? -6.590 -3.802 -12.182 1.00 91.25 95 GLN A C 1
ATOM 750 O O . GLN A 1 95 ? -6.535 -5.038 -12.160 1.00 91.25 95 GLN A O 1
ATOM 755 N N . GLY A 1 96 ? -7.732 -3.124 -12.327 1.00 88.69 96 GLY A N 1
ATOM 756 C CA . GLY A 1 96 ? -9.054 -3.739 -12.470 1.00 88.69 96 GLY A CA 1
ATOM 757 C C . GLY A 1 96 ? -9.768 -4.074 -11.155 1.00 88.69 96 GLY A C 1
ATOM 758 O O . GLY A 1 96 ? -10.964 -4.348 -11.187 1.00 88.69 96 GLY A O 1
ATOM 759 N N . ILE A 1 97 ? -9.097 -4.008 -10.000 1.00 92.00 97 ILE A N 1
ATOM 760 C CA . ILE A 1 97 ? -9.736 -4.244 -8.698 1.00 92.00 97 ILE A CA 1
ATOM 761 C C . ILE A 1 97 ? -10.382 -2.948 -8.215 1.00 92.00 97 ILE A C 1
ATOM 763 O O . ILE A 1 97 ? -9.726 -1.914 -8.094 1.00 92.00 97 ILE A O 1
ATOM 767 N N . ARG A 1 98 ? -11.683 -3.006 -7.925 1.00 89.44 98 ARG A N 1
ATOM 768 C CA . ARG A 1 98 ? -12.454 -1.875 -7.399 1.00 89.44 98 ARG A CA 1
ATOM 769 C C . ARG A 1 98 ? -12.782 -2.135 -5.929 1.00 89.44 98 ARG A C 1
ATOM 771 O O . ARG A 1 98 ? -13.641 -2.974 -5.667 1.00 89.44 98 ARG A O 1
ATOM 778 N N . PRO A 1 99 ? -12.103 -1.474 -4.975 1.00 90.56 99 PRO A N 1
ATOM 779 C CA . PRO A 1 99 ? -12.419 -1.659 -3.569 1.00 90.56 99 PRO A CA 1
ATOM 780 C C . PRO A 1 99 ? -13.810 -1.105 -3.248 1.00 90.56 99 PRO A C 1
ATOM 782 O O . PRO A 1 99 ? -14.176 -0.026 -3.720 1.00 90.56 99 PRO A O 1
ATOM 785 N N . GLN A 1 100 ? -14.566 -1.833 -2.428 1.00 90.25 100 GLN A N 1
ATOM 786 C CA . GLN A 1 100 ? -15.871 -1.392 -1.940 1.00 90.25 100 GLN A CA 1
ATOM 787 C C . GLN A 1 100 ? -15.689 -0.295 -0.886 1.00 90.25 100 GLN A C 1
ATOM 789 O O . GLN A 1 100 ? -14.911 -0.467 0.053 1.00 90.25 100 GLN A O 1
ATOM 794 N N . ILE A 1 101 ? -16.408 0.818 -1.033 1.00 90.38 101 ILE A N 1
ATOM 795 C CA . ILE A 1 101 ? -16.448 1.883 -0.022 1.00 90.38 101 ILE A CA 1
ATOM 796 C C . ILE A 1 101 ? -17.379 1.429 1.108 1.00 90.38 101 ILE A C 1
ATOM 798 O O . ILE A 1 101 ? -18.505 1.012 0.838 1.00 90.38 101 ILE A O 1
ATOM 802 N N . LEU A 1 102 ? -16.882 1.446 2.345 1.00 88.69 102 LEU A N 1
ATOM 803 C CA . LEU A 1 102 ? -17.582 0.907 3.516 1.00 88.69 102 LEU A CA 1
ATOM 804 C C . LEU A 1 102 ? -18.563 1.886 4.142 1.00 88.69 102 LEU A C 1
ATOM 806 O O . LEU A 1 102 ? -19.671 1.509 4.516 1.00 88.69 102 LEU A O 1
ATOM 810 N N . ASP A 1 103 ? -18.128 3.127 4.279 1.00 81.12 103 ASP A N 1
ATOM 811 C CA . ASP A 1 103 ? -18.861 4.198 4.913 1.00 81.12 103 ASP A CA 1
ATOM 812 C C . ASP A 1 103 ? -19.496 5.062 3.831 1.00 81.12 103 ASP A C 1
ATOM 814 O O . ASP A 1 103 ? -18.835 5.694 3.012 1.00 81.12 103 ASP A O 1
ATOM 818 N N . THR A 1 104 ? -20.819 5.123 3.832 1.00 62.91 104 THR A N 1
ATOM 819 C CA . THR A 1 104 ? -21.519 6.219 3.177 1.00 62.91 104 THR A CA 1
ATOM 820 C C . THR A 1 104 ? -21.520 7.374 4.163 1.00 62.91 104 THR A C 1
ATOM 822 O O . THR A 1 104 ? -22.537 7.645 4.801 1.00 62.91 104 THR A O 1
ATOM 825 N N . LEU A 1 105 ? -20.390 8.069 4.319 1.00 56.81 105 LEU A N 1
ATOM 826 C CA . LEU A 1 105 ? -20.505 9.473 4.691 1.00 56.81 105 LEU A CA 1
ATOM 827 C C . LEU A 1 105 ? -21.246 10.099 3.514 1.00 56.81 105 LEU A C 1
ATOM 829 O O . LEU A 1 105 ? -20.655 10.406 2.482 1.00 56.81 105 LEU A O 1
ATOM 833 N N . SER A 1 106 ? -22.574 10.172 3.624 1.00 46.03 106 SER A N 1
ATOM 834 C CA . SER A 1 106 ? -23.389 11.027 2.780 1.00 46.03 106 SER A CA 1
ATOM 835 C C . SER A 1 106 ? -22.725 12.380 2.886 1.00 46.03 106 SER A C 1
ATOM 837 O O . SER A 1 106 ? -22.764 12.963 3.965 1.00 46.03 106 SER A O 1
ATOM 839 N N . PHE A 1 107 ? -22.010 12.763 1.825 1.00 51.69 107 PHE A N 1
ATOM 840 C CA . PHE A 1 107 ? -21.353 14.043 1.612 1.00 51.69 107 PHE A CA 1
ATOM 841 C C . PHE A 1 107 ? -22.187 15.124 2.281 1.00 51.69 107 PHE A C 1
ATOM 843 O O . PHE A 1 107 ? -23.165 15.554 1.681 1.00 51.69 107 PHE A O 1
ATOM 850 N N . GLY A 1 108 ? -21.902 15.443 3.549 1.00 48.16 108 GLY A N 1
ATOM 851 C CA . GLY A 1 108 ? -22.836 16.127 4.449 1.00 48.16 108 GLY A CA 1
ATOM 852 C C . GLY A 1 108 ? -22.986 17.594 4.071 1.00 48.16 108 GLY A C 1
ATOM 853 O O . GLY A 1 108 ? -22.555 18.462 4.811 1.00 48.16 108 GLY A O 1
ATOM 854 N N . GLY A 1 109 ? -23.465 17.857 2.859 1.00 56.59 109 GLY A N 1
ATOM 855 C CA . GLY A 1 109 ? -23.227 19.073 2.095 1.00 56.59 109 GLY A CA 1
ATOM 856 C C . GLY A 1 109 ? -21.828 19.189 1.472 1.00 56.59 109 GLY A C 1
ATOM 857 O O . GLY A 1 109 ? -21.664 20.009 0.579 1.00 56.59 109 GLY A O 1
ATOM 858 N N . TYR A 1 110 ? -20.832 18.396 1.892 1.00 63.78 110 TYR A N 1
ATOM 859 C CA . TYR A 1 110 ? -19.441 18.589 1.455 1.00 63.78 110 TYR A CA 1
ATOM 860 C C . TYR A 1 110 ? -19.159 18.068 0.045 1.00 63.78 110 TYR A C 1
ATOM 862 O O . TYR A 1 110 ? -19.387 16.903 -0.270 1.00 63.78 110 TYR A O 1
ATOM 870 N N . THR A 1 111 ? -18.537 18.892 -0.783 1.00 70.25 111 THR A N 1
ATOM 871 C CA . THR A 1 111 ? -17.908 18.467 -2.033 1.00 70.25 111 THR A CA 1
ATOM 872 C C . THR A 1 111 ? -16.751 17.495 -1.767 1.00 70.25 111 THR A C 1
ATOM 874 O O . THR A 1 111 ? -16.116 17.491 -0.707 1.00 70.25 111 THR A O 1
ATOM 877 N N . PHE A 1 112 ? -16.418 16.665 -2.758 1.00 69.3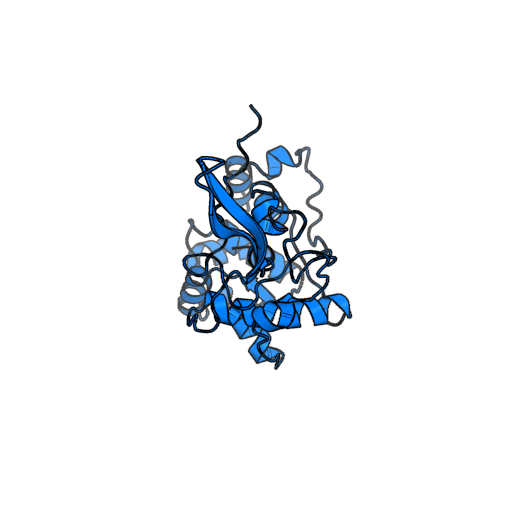1 112 PHE A N 1
ATOM 878 C CA . PHE A 1 112 ? -15.268 15.757 -2.663 1.00 69.31 112 PHE A CA 1
ATOM 879 C C . PHE A 1 112 ? -13.939 16.511 -2.454 1.00 69.31 112 PHE A C 1
ATOM 881 O O . PHE A 1 112 ? -13.016 16.001 -1.815 1.00 69.31 112 PHE A O 1
ATOM 888 N N . GLU A 1 113 ? -13.848 17.747 -2.950 1.00 72.12 113 GLU A N 1
ATOM 889 C CA . GLU A 1 113 ? -12.702 18.636 -2.753 1.00 72.12 113 GLU A CA 1
ATOM 890 C C . GLU A 1 113 ? -12.584 19.102 -1.294 1.00 72.12 113 GLU A C 1
ATOM 892 O O . GLU A 1 113 ? -11.501 19.030 -0.710 1.00 72.12 113 GLU A O 1
ATOM 897 N N . GLU A 1 114 ? -13.700 19.454 -0.652 1.00 72.56 114 GLU A N 1
ATOM 898 C CA . GLU A 1 114 ? -13.734 19.807 0.772 1.00 72.56 114 GLU A CA 1
ATOM 899 C C . GLU A 1 114 ? -13.389 18.623 1.676 1.00 72.56 114 GLU A C 1
ATOM 901 O O . GLU A 1 114 ? -12.664 18.794 2.659 1.00 72.56 114 GLU A O 1
ATOM 906 N N . LEU A 1 115 ? -13.835 17.411 1.332 1.00 73.12 115 LEU A N 1
ATOM 907 C CA . LEU A 1 115 ? -13.436 16.198 2.053 1.00 73.12 115 LEU A CA 1
ATOM 908 C C . LEU A 1 115 ? -11.940 15.914 1.915 1.00 73.12 115 LEU A C 1
ATOM 910 O O . LEU A 1 115 ? -11.310 15.466 2.875 1.00 73.12 115 LEU A O 1
ATOM 914 N N . SER A 1 116 ? -11.377 16.226 0.748 1.00 74.88 116 SER A N 1
ATOM 915 C CA . SER A 1 116 ? -9.958 16.060 0.435 1.00 74.88 116 SER A CA 1
ATOM 916 C C . SER A 1 116 ? -9.070 17.155 1.031 1.00 74.88 116 SER A C 1
ATOM 918 O O . SER A 1 116 ? -7.845 17.011 1.041 1.00 74.88 116 SER A O 1
ATOM 920 N N . SER A 1 117 ? -9.643 18.232 1.578 1.00 83.44 117 SER A N 1
ATOM 921 C CA . SER A 1 117 ? -8.890 19.233 2.335 1.00 83.44 117 SER A CA 1
ATOM 922 C C . SER A 1 117 ? -8.308 18.607 3.600 1.00 83.44 117 SER A C 1
ATOM 924 O O . SER A 1 117 ? -9.029 18.153 4.488 1.00 83.44 117 SER A O 1
ATOM 926 N N . LYS A 1 118 ? -6.972 18.630 3.727 1.00 83.19 118 LYS A N 1
ATOM 927 C CA . LYS A 1 118 ? -6.283 18.118 4.924 1.00 83.19 118 LYS A CA 1
ATOM 928 C C . LYS A 1 118 ? -6.742 18.839 6.196 1.00 83.19 118 LYS A C 1
ATOM 930 O O . LYS A 1 118 ? -6.800 18.207 7.244 1.00 83.19 118 LYS A O 1
ATOM 935 N N . LYS A 1 119 ? -7.059 20.134 6.094 1.00 84.50 119 LYS A N 1
ATOM 936 C CA . LYS A 1 119 ? -7.534 20.946 7.216 1.00 84.50 119 LYS A CA 1
ATOM 937 C C . LYS A 1 119 ? -8.937 20.515 7.649 1.00 84.50 119 LYS A C 1
ATOM 939 O O . LYS A 1 119 ? -9.094 20.121 8.795 1.00 84.50 119 LYS A O 1
ATOM 944 N N . HIS A 1 120 ? -9.903 20.478 6.729 1.00 82.62 120 HIS A N 1
ATOM 945 C CA . HIS A 1 120 ? -11.271 20.064 7.063 1.00 82.62 120 HIS A CA 1
ATOM 946 C C . HIS A 1 120 ? -11.333 18.610 7.534 1.00 82.62 120 HIS A C 1
ATOM 948 O O . HIS A 1 120 ? -12.069 18.295 8.460 1.00 82.62 120 HIS A O 1
ATOM 954 N N . GLN A 1 121 ? -10.534 17.717 6.940 1.00 84.19 121 GLN A N 1
ATOM 955 C CA . GLN A 1 121 ? -10.408 16.346 7.432 1.00 84.19 121 GLN A CA 1
ATOM 956 C C . GLN A 1 121 ? -9.918 16.323 8.879 1.00 84.19 121 GLN A C 1
ATOM 958 O O . GLN A 1 121 ? -10.464 15.598 9.702 1.00 84.19 121 GLN A O 1
ATOM 963 N N . ARG A 1 122 ? -8.904 17.128 9.203 1.00 85.25 122 ARG A N 1
ATOM 964 C CA . ARG A 1 122 ? -8.382 17.206 10.563 1.00 85.25 122 ARG A CA 1
ATOM 965 C C . ARG A 1 122 ? -9.430 17.730 11.542 1.00 85.25 122 ARG A C 1
ATOM 967 O O . ARG A 1 122 ? -9.609 17.116 12.580 1.00 85.25 122 ARG A O 1
ATOM 974 N N . GLU A 1 123 ? -10.149 18.784 11.176 1.00 85.75 123 GLU A N 1
ATOM 975 C CA . GLU A 1 123 ? -11.222 19.361 11.994 1.00 85.75 123 GLU A CA 1
ATOM 976 C C . GLU A 1 123 ? -12.357 18.359 12.246 1.00 85.75 123 GLU A C 1
ATOM 978 O O . GLU A 1 123 ? -12.796 18.223 13.383 1.00 85.75 123 GLU A O 1
ATOM 983 N N . ARG A 1 124 ? -12.782 17.595 11.226 1.00 86.31 124 ARG A N 1
ATOM 984 C CA . ARG A 1 124 ? -13.788 16.528 11.391 1.00 86.31 124 ARG A CA 1
ATOM 985 C C . ARG A 1 124 ? -13.328 15.446 12.363 1.00 86.31 124 ARG A C 1
ATOM 987 O O . ARG A 1 124 ? -14.111 15.001 13.194 1.00 86.31 124 ARG A O 1
ATOM 994 N N . LEU A 1 125 ? -12.072 15.018 12.239 1.00 87.56 125 LEU A N 1
ATOM 995 C CA . LEU A 1 125 ? -11.500 13.995 13.110 1.00 87.56 125 LEU A CA 1
ATOM 996 C C . LEU A 1 125 ? -11.329 14.509 14.543 1.00 87.56 125 LEU A C 1
ATOM 998 O O . LEU A 1 125 ? -11.713 13.823 15.482 1.00 87.56 125 LEU A O 1
AT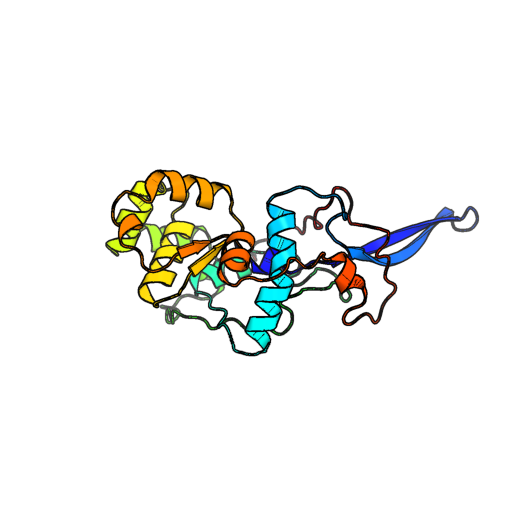OM 1002 N N . ASP A 1 126 ? -10.811 15.725 14.716 1.00 86.81 126 ASP A N 1
ATOM 1003 C CA . ASP A 1 126 ? -10.614 16.331 16.035 1.00 86.81 126 ASP A CA 1
ATOM 1004 C C . ASP A 1 126 ? -11.961 16.618 16.741 1.00 86.81 126 ASP A C 1
ATOM 1006 O O . ASP A 1 126 ? -12.020 16.584 17.966 1.00 86.81 126 ASP A O 1
ATOM 1010 N N . ALA A 1 127 ? -13.049 16.838 15.989 1.00 88.19 127 ALA A N 1
ATOM 1011 C CA . ALA A 1 127 ? -14.408 17.005 16.516 1.00 88.19 127 ALA A CA 1
ATOM 1012 C C . ALA A 1 127 ? -15.156 15.683 16.788 1.00 88.19 127 ALA A C 1
ATOM 1014 O O . ALA A 1 127 ? -16.289 15.709 17.265 1.00 88.19 127 ALA A O 1
ATOM 1015 N N . SER A 1 128 ? -14.575 14.526 16.461 1.00 89.31 128 SER A N 1
ATOM 1016 C CA . SER A 1 128 ? -15.251 13.241 16.637 1.00 89.31 128 SER A CA 1
ATOM 1017 C C . SER A 1 128 ? -15.340 12.838 18.108 1.00 89.31 128 SER A C 1
ATOM 1019 O O . SER A 1 128 ? -14.321 12.672 18.769 1.00 89.31 128 SER A O 1
ATOM 1021 N N . GLU A 1 129 ? -16.542 12.524 18.587 1.00 92.50 129 GLU A N 1
ATOM 1022 C CA . GLU A 1 129 ? -16.774 11.996 19.942 1.00 92.50 129 GLU A CA 1
ATOM 1023 C C . GLU A 1 129 ? -16.758 10.457 20.016 1.00 92.50 129 GLU A C 1
ATOM 1025 O O . GLU A 1 129 ? -17.052 9.879 21.059 1.00 92.50 129 GLU A O 1
ATOM 1030 N N . ASP A 1 130 ? -16.421 9.768 18.918 1.00 94.06 130 ASP A N 1
ATOM 1031 C CA . ASP A 1 130 ? -16.376 8.303 18.884 1.00 94.06 130 ASP A CA 1
ATOM 1032 C C . ASP A 1 130 ? -15.404 7.727 19.945 1.00 94.06 130 ASP A C 1
ATOM 1034 O O . ASP A 1 130 ? -14.197 7.992 19.872 1.00 94.06 130 ASP A O 1
ATOM 1038 N N . PRO A 1 131 ? -15.888 6.917 20.912 1.00 95.00 131 PRO A N 1
ATOM 1039 C CA . PRO A 1 131 ? -15.057 6.452 22.022 1.00 95.00 131 PRO A CA 1
ATOM 1040 C C . PRO A 1 131 ? -13.876 5.588 21.578 1.00 95.00 131 PRO A C 1
ATOM 1042 O O . PRO A 1 131 ? -12.766 5.758 22.079 1.00 95.00 131 PRO A O 1
ATOM 1045 N N . LEU A 1 132 ? -14.091 4.690 20.608 1.00 95.44 132 LEU A N 1
ATOM 1046 C CA . LEU A 1 132 ? -13.041 3.806 20.103 1.00 95.44 132 LEU A CA 1
ATOM 1047 C C . LEU A 1 132 ? -11.934 4.621 19.431 1.00 95.44 132 LEU A C 1
ATOM 1049 O O . LEU A 1 132 ? -10.752 4.404 19.691 1.00 95.44 132 LEU A O 1
ATOM 1053 N N . TYR A 1 133 ? -12.312 5.588 18.600 1.00 95.81 133 TYR A N 1
ATOM 1054 C CA . TYR A 1 133 ? -11.380 6.506 17.966 1.00 95.81 133 TYR A CA 1
ATOM 1055 C C . TYR A 1 133 ? -10.546 7.275 18.993 1.00 95.81 133 TYR A C 1
ATOM 1057 O O . TYR A 1 133 ? -9.321 7.289 18.884 1.00 95.81 133 TYR A O 1
ATOM 1065 N N . GLN A 1 134 ? -11.186 7.872 20.001 1.00 94.94 134 GLN A N 1
ATOM 1066 C CA . GLN A 1 134 ? -10.492 8.660 21.021 1.00 94.94 134 GLN A CA 1
ATOM 1067 C C . GLN A 1 134 ? -9.508 7.808 21.830 1.00 94.94 134 GLN A C 1
ATOM 1069 O O . GLN A 1 134 ? -8.367 8.217 22.057 1.00 94.94 134 GLN A O 1
ATOM 1074 N N . SER A 1 135 ? -9.893 6.585 22.202 1.00 94.31 135 SER A N 1
ATOM 1075 C CA . SER A 1 135 ? -8.985 5.679 22.908 1.00 94.31 135 SER A CA 1
ATOM 1076 C C . SER A 1 135 ? -7.829 5.194 22.023 1.00 94.31 135 SER A C 1
ATOM 1078 O O . SER A 1 135 ? -6.688 5.138 22.482 1.00 94.31 135 SER A O 1
ATOM 1080 N N . LEU A 1 136 ? -8.066 4.910 20.736 1.00 95.06 136 LEU A N 1
ATOM 1081 C CA . LEU A 1 136 ? -6.985 4.594 19.790 1.00 95.06 136 LEU A CA 1
ATOM 1082 C C . LEU A 1 136 ? -6.020 5.771 19.616 1.00 95.06 136 LEU A C 1
ATOM 1084 O O . LEU A 1 136 ? -4.803 5.581 19.607 1.00 95.06 136 LEU A O 1
ATOM 1088 N N . LEU A 1 137 ? -6.552 6.988 19.502 1.00 94.44 137 LEU A N 1
ATOM 1089 C CA . LEU A 1 137 ? -5.777 8.214 19.339 1.00 94.44 137 LEU A CA 1
ATOM 1090 C C . LEU A 1 137 ? -4.869 8.485 20.541 1.00 94.44 137 LEU A C 1
ATOM 1092 O O . LEU A 1 137 ? -3.710 8.862 20.360 1.00 94.44 137 LEU A O 1
ATOM 1096 N N . TYR A 1 138 ? -5.370 8.236 21.752 1.00 93.94 138 TYR A N 1
ATOM 1097 C CA . TYR A 1 138 ? -4.605 8.366 22.989 1.00 93.94 138 TYR A CA 1
ATOM 1098 C C . TYR A 1 138 ? -3.333 7.499 22.978 1.00 93.94 138 TYR A C 1
ATOM 1100 O O . TYR A 1 138 ? -2.252 7.984 23.310 1.00 93.94 138 TYR A O 1
ATOM 1108 N N . HIS A 1 139 ? -3.421 6.244 22.524 1.00 93.56 139 HIS A N 1
ATOM 1109 C CA . HIS A 1 139 ? -2.270 5.331 22.491 1.00 93.56 139 HIS A CA 1
ATOM 1110 C C . HIS A 1 139 ? -1.350 5.525 21.274 1.00 93.56 139 HIS A C 1
ATOM 1112 O O . HIS A 1 139 ? -0.123 5.388 21.387 1.00 93.56 139 HIS A O 1
ATOM 1118 N N . LEU A 1 140 ? -1.923 5.848 20.108 1.00 90.56 140 LEU A N 1
ATOM 1119 C CA . LEU A 1 140 ? -1.190 6.010 18.845 1.00 90.56 140 LEU A CA 1
ATOM 1120 C C . LEU A 1 140 ? -0.595 7.412 18.640 1.00 90.56 140 LEU A C 1
ATOM 1122 O O . LEU A 1 140 ? 0.226 7.578 17.739 1.00 90.56 140 LEU A O 1
ATOM 1126 N N . GLU A 1 141 ? -0.936 8.375 19.498 1.00 88.94 141 GLU A N 1
ATOM 1127 C CA . GLU A 1 141 ? -0.565 9.795 19.438 1.00 88.94 141 GLU A CA 1
ATOM 1128 C C . GLU A 1 141 ? -1.349 10.623 18.405 1.00 88.94 141 GLU A C 1
ATOM 1130 O O . GLU A 1 141 ? -1.676 10.185 17.301 1.00 88.94 141 GLU A O 1
ATOM 1135 N N . GLN A 1 142 ? -1.527 11.911 18.720 1.00 83.00 142 GLN A N 1
ATOM 1136 C CA . GLN A 1 142 ? -2.298 12.886 17.935 1.00 83.00 142 GLN A CA 1
ATOM 1137 C C . GLN A 1 142 ? -1.845 13.018 16.470 1.00 83.00 142 GLN A C 1
ATOM 1139 O O . GLN A 1 142 ? -2.649 13.308 15.575 1.00 83.00 142 GLN A O 1
ATOM 1144 N N . LYS A 1 143 ? -0.555 12.786 16.193 1.00 86.38 143 LYS A N 1
ATOM 1145 C CA . LYS A 1 143 ? 0.008 12.833 14.833 1.00 86.38 143 LYS A CA 1
ATOM 1146 C C . LYS A 1 143 ? -0.506 11.701 13.932 1.00 86.38 143 LYS A C 1
ATOM 1148 O O . LYS A 1 143 ? -0.457 11.847 12.715 1.00 86.38 143 LYS A O 1
ATOM 1153 N N . ARG A 1 144 ? -1.036 10.619 14.518 1.00 87.25 144 ARG A N 1
ATOM 1154 C CA . ARG A 1 144 ? -1.581 9.431 13.838 1.00 87.25 144 ARG A CA 1
ATOM 1155 C C . ARG A 1 144 ? -3.111 9.402 13.815 1.00 87.25 144 ARG A C 1
ATOM 1157 O O . ARG A 1 144 ? -3.714 8.340 13.696 1.00 87.25 144 ARG A O 1
ATOM 1164 N N . SER A 1 145 ? -3.754 10.566 13.903 1.00 90.81 145 SER A N 1
ATOM 1165 C CA . SER A 1 145 ? -5.218 10.663 13.937 1.00 90.81 145 SER A CA 1
ATOM 1166 C C . SER A 1 145 ? -5.910 10.005 12.744 1.00 90.81 145 SER A C 1
ATOM 1168 O O . SER A 1 145 ? -6.962 9.400 12.908 1.00 90.81 145 SER A O 1
ATOM 1170 N N . GLN A 1 146 ? -5.309 10.080 11.556 1.00 90.50 146 GLN A N 1
ATOM 1171 C CA . GLN A 1 146 ? -5.831 9.424 10.358 1.00 90.50 146 GLN A CA 1
ATOM 1172 C C . GLN A 1 146 ? -5.732 7.901 10.469 1.00 90.50 146 GLN A C 1
ATOM 1174 O O . GLN A 1 146 ? -6.719 7.210 10.250 1.00 90.50 146 GLN A O 1
ATOM 1179 N N . ASP A 1 147 ? -4.573 7.373 10.869 1.00 92.31 147 ASP A N 1
ATOM 1180 C CA . ASP A 1 147 ? -4.379 5.930 11.037 1.00 92.31 147 ASP A CA 1
ATOM 1181 C C . ASP A 1 147 ? -5.327 5.349 12.100 1.00 92.31 147 ASP A C 1
ATOM 1183 O O . ASP A 1 147 ? -5.922 4.293 11.884 1.00 92.31 147 ASP A O 1
ATOM 1187 N N . ALA A 1 148 ? -5.520 6.066 13.215 1.00 94.25 148 ALA A N 1
ATOM 1188 C CA . ALA A 1 148 ? -6.480 5.701 14.256 1.00 94.25 148 ALA A CA 1
ATOM 1189 C C . ALA A 1 148 ? -7.920 5.666 13.716 1.00 94.25 148 ALA A C 1
ATOM 1191 O O . ALA A 1 148 ? -8.663 4.729 14.004 1.00 94.25 148 ALA A O 1
ATOM 1192 N N . TRP A 1 149 ? -8.301 6.642 12.885 1.00 94.00 149 TRP A N 1
ATOM 1193 C CA . TRP A 1 149 ? -9.617 6.669 12.245 1.00 94.00 149 TRP A CA 1
ATOM 1194 C C . TRP A 1 149 ? -9.821 5.512 11.263 1.00 94.00 149 TRP A C 1
ATOM 1196 O O . TRP A 1 149 ? -10.878 4.877 11.262 1.00 94.00 149 TRP A O 1
ATOM 1206 N N . HIS A 1 150 ? -8.812 5.198 10.444 1.00 93.81 150 HIS A N 1
ATOM 1207 C CA . HIS A 1 150 ? -8.874 4.080 9.497 1.00 93.81 150 HIS A CA 1
ATOM 1208 C C . HIS A 1 150 ? -9.021 2.744 10.218 1.00 93.81 150 HIS A C 1
ATOM 1210 O O . HIS A 1 150 ? -9.845 1.924 9.815 1.00 93.81 150 HIS A O 1
ATOM 1216 N N . LEU A 1 151 ? -8.285 2.546 11.314 1.00 95.25 151 LEU A N 1
ATOM 1217 C CA . LEU A 1 151 ? -8.399 1.346 12.137 1.00 95.25 151 LEU A CA 1
ATOM 1218 C C . LEU A 1 151 ? -9.768 1.250 12.824 1.00 95.25 151 LEU A C 1
ATOM 1220 O O . LEU A 1 151 ? -10.404 0.201 12.753 1.00 95.25 151 LEU A O 1
ATOM 1224 N N . ARG A 1 152 ? -10.264 2.349 13.409 1.00 95.62 152 ARG A N 1
ATOM 1225 C CA . ARG A 1 152 ? -11.623 2.424 13.972 1.00 95.62 152 ARG A CA 1
ATOM 1226 C C . ARG A 1 152 ? -12.681 2.081 12.928 1.00 95.62 152 ARG A C 1
ATOM 1228 O O . ARG A 1 152 ? -13.616 1.343 13.213 1.00 95.62 152 ARG A O 1
ATOM 1235 N N . THR A 1 153 ? -12.543 2.615 11.717 1.00 94.88 153 THR A N 1
ATOM 1236 C CA . THR A 1 153 ? -13.482 2.360 10.615 1.00 94.88 153 THR A CA 1
ATOM 1237 C C . THR A 1 153 ? -13.436 0.895 10.192 1.00 94.88 153 THR A C 1
ATOM 1239 O O . THR A 1 153 ? -14.477 0.274 10.009 1.00 94.88 153 THR A O 1
ATOM 1242 N N . ALA A 1 154 ? -12.245 0.306 10.085 1.00 95.88 154 ALA A N 1
ATOM 1243 C CA . ALA A 1 154 ? -12.105 -1.114 9.789 1.00 95.88 154 ALA A CA 1
ATOM 1244 C C . ALA A 1 154 ? -12.782 -1.993 10.864 1.00 95.88 154 ALA A C 1
ATOM 1246 O O . ALA A 1 154 ? -13.512 -2.916 10.501 1.00 95.88 154 ALA A O 1
ATOM 1247 N N . GLU A 1 155 ? -12.632 -1.648 12.148 1.00 96.62 155 GLU A N 1
ATOM 1248 C CA . GLU A 1 155 ? -13.274 -2.351 13.271 1.00 96.62 155 GLU A CA 1
ATOM 1249 C C . GLU A 1 155 ? -14.797 -2.234 13.263 1.00 96.62 155 GLU A C 1
ATOM 1251 O O . GLU A 1 155 ? -15.491 -3.242 13.391 1.00 96.62 155 GLU A O 1
ATOM 1256 N N . ALA A 1 156 ? -15.328 -1.029 13.046 1.00 95.44 156 ALA A N 1
ATOM 1257 C CA . ALA A 1 156 ? -16.769 -0.783 12.995 1.00 95.44 156 ALA A CA 1
ATOM 1258 C C . ALA A 1 156 ? -17.478 -1.513 11.838 1.00 95.44 156 ALA A C 1
ATOM 1260 O O . ALA A 1 156 ? -18.692 -1.695 11.878 1.00 95.44 156 ALA A O 1
ATOM 1261 N N . HIS A 1 157 ? -16.731 -1.923 10.808 1.00 95.56 157 HIS A N 1
ATOM 1262 C CA . HIS A 1 157 ? -17.243 -2.619 9.625 1.00 95.56 157 HIS A CA 1
ATOM 1263 C C . HIS A 1 157 ? -16.770 -4.081 9.528 1.00 95.56 157 HIS A C 1
ATOM 1265 O O . HIS A 1 157 ? -16.742 -4.645 8.424 1.00 95.56 157 HIS A O 1
ATOM 1271 N N . ASP A 1 158 ? -16.366 -4.670 10.661 1.00 96.00 158 ASP A N 1
ATOM 1272 C CA . ASP A 1 158 ? -15.936 -6.068 10.807 1.00 96.00 158 ASP A CA 1
ATOM 1273 C C . ASP A 1 158 ? -14.912 -6.493 9.737 1.00 96.00 158 ASP A C 1
ATOM 1275 O O . ASP A 1 158 ? -14.990 -7.562 9.121 1.00 96.00 158 ASP A O 1
ATOM 1279 N N . CYS A 1 159 ? -13.951 -5.616 9.445 1.00 96.69 159 CYS A N 1
ATOM 1280 C CA . CYS A 1 159 ? -12.877 -5.945 8.522 1.00 96.69 159 CYS A CA 1
ATOM 1281 C C . CYS A 1 159 ? -11.893 -6.899 9.198 1.00 96.69 159 CYS A C 1
ATOM 1283 O O . CYS A 1 159 ? -11.436 -6.661 10.307 1.00 96.69 159 CYS A O 1
ATOM 1285 N N . PHE A 1 160 ? -11.492 -7.958 8.493 1.00 97.25 160 PHE A N 1
ATOM 1286 C CA . PHE A 1 160 ? -10.498 -8.896 9.023 1.00 97.25 160 PHE A CA 1
ATOM 1287 C C . PHE A 1 160 ? -9.176 -8.200 9.395 1.00 97.25 160 PHE A C 1
ATOM 1289 O O . PHE A 1 160 ? -8.582 -8.473 10.441 1.00 97.25 160 PHE A O 1
ATOM 1296 N N . CYS A 1 161 ? -8.705 -7.296 8.533 1.00 96.94 161 CYS A N 1
ATOM 1297 C CA . CYS A 1 161 ? -7.499 -6.527 8.791 1.00 96.94 161 CYS A CA 1
ATOM 1298 C C . CYS A 1 161 ? -7.527 -5.146 8.131 1.00 96.94 161 CYS A C 1
ATOM 1300 O O . CYS A 1 161 ? -8.074 -4.977 7.039 1.00 96.94 161 CYS A O 1
ATOM 1302 N N . PHE A 1 162 ? -6.839 -4.191 8.752 1.00 96.19 162 PHE A N 1
ATOM 1303 C CA . PHE A 1 162 ? -6.398 -2.957 8.120 1.00 96.19 162 PHE A CA 1
ATOM 1304 C C . PHE A 1 162 ? -4.983 -3.163 7.561 1.00 96.19 162 PHE A C 1
ATOM 1306 O O . PHE A 1 162 ? -4.023 -3.380 8.305 1.00 96.19 162 PHE A O 1
ATOM 1313 N N . LEU A 1 163 ? -4.870 -3.142 6.230 1.00 96.06 163 LEU A N 1
ATOM 1314 C CA . LEU A 1 163 ? -3.617 -3.387 5.520 1.00 96.06 163 LEU A CA 1
ATOM 1315 C C . LEU A 1 163 ? -2.858 -2.071 5.308 1.00 96.06 163 LEU A C 1
ATOM 1317 O O . LEU A 1 163 ? -3.391 -1.135 4.711 1.00 96.06 163 LEU A O 1
ATOM 1321 N N . THR A 1 164 ? -1.603 -2.003 5.750 1.00 95.06 164 THR A N 1
ATOM 1322 C CA . THR A 1 164 ? -0.773 -0.793 5.656 1.00 95.06 164 THR A CA 1
ATOM 1323 C C . THR A 1 164 ? 0.666 -1.119 5.262 1.00 95.06 164 THR A C 1
ATOM 1325 O O . THR A 1 164 ? 1.185 -2.192 5.561 1.00 95.06 164 THR A O 1
ATOM 1328 N N . MET A 1 165 ? 1.322 -0.169 4.595 1.00 93.25 165 MET A N 1
ATOM 1329 C CA . MET A 1 165 ? 2.771 -0.188 4.324 1.00 93.25 165 MET A CA 1
ATOM 1330 C C . MET A 1 165 ? 3.544 0.773 5.241 1.00 93.25 165 MET A C 1
ATOM 1332 O O . MET A 1 165 ? 4.725 1.027 5.030 1.00 93.25 165 MET A O 1
ATOM 1336 N N . ASP A 1 166 ? 2.870 1.353 6.237 1.00 93.44 166 ASP A N 1
ATOM 1337 C CA . ASP A 1 166 ? 3.490 2.222 7.235 1.00 93.44 166 ASP A CA 1
ATOM 1338 C C . ASP A 1 166 ? 4.120 1.368 8.344 1.00 93.44 166 ASP A C 1
ATOM 1340 O O . ASP A 1 166 ? 3.455 0.946 9.292 1.00 93.44 166 ASP A O 1
ATOM 1344 N N . PHE A 1 167 ? 5.407 1.059 8.184 1.00 93.94 167 PHE A N 1
ATOM 1345 C CA . PHE A 1 167 ? 6.147 0.219 9.128 1.00 93.94 167 PHE A CA 1
ATOM 1346 C C . PHE A 1 167 ? 6.327 0.887 10.498 1.00 93.94 167 PHE A C 1
ATOM 1348 O O . PHE A 1 167 ? 6.366 0.188 11.512 1.00 93.94 167 PHE A O 1
ATOM 1355 N N . ASP A 1 168 ? 6.355 2.221 10.553 1.00 93.31 168 ASP A N 1
ATOM 1356 C CA . ASP A 1 168 ? 6.422 2.956 11.817 1.00 93.31 168 ASP A CA 1
ATOM 1357 C C . ASP A 1 168 ? 5.103 2.838 12.589 1.00 93.31 168 ASP A C 1
ATOM 1359 O O . ASP A 1 168 ? 5.113 2.737 13.816 1.00 93.31 168 ASP A O 1
ATOM 1363 N N . LEU A 1 169 ? 3.961 2.848 11.889 1.00 93.50 169 LEU A N 1
ATOM 1364 C CA . LEU A 1 169 ? 2.651 2.581 12.486 1.00 93.50 169 LEU A CA 1
ATOM 1365 C C . LEU A 1 169 ? 2.588 1.166 13.053 1.00 93.50 169 LEU A C 1
ATOM 1367 O O . LEU A 1 169 ? 2.159 1.000 14.189 1.00 93.50 169 LEU A O 1
ATOM 1371 N N . ILE A 1 170 ? 3.037 0.166 12.288 1.00 94.88 170 ILE A N 1
ATOM 1372 C CA . ILE A 1 170 ? 3.068 -1.235 12.731 1.00 94.88 170 ILE A CA 1
ATOM 1373 C C . ILE A 1 170 ? 3.913 -1.372 13.993 1.00 94.88 170 ILE A C 1
ATOM 1375 O O . ILE A 1 170 ? 3.438 -1.906 14.991 1.00 94.88 170 ILE A O 1
ATOM 1379 N N . LYS A 1 171 ? 5.139 -0.840 13.981 1.00 94.44 171 LYS A N 1
ATOM 1380 C CA . LYS A 1 171 ? 6.029 -0.885 15.143 1.00 94.44 171 LYS A CA 1
ATOM 1381 C C . LYS A 1 171 ? 5.376 -0.244 16.364 1.00 94.44 171 LYS A C 1
ATOM 1383 O O . LYS A 1 171 ? 5.363 -0.844 17.434 1.00 94.44 171 LYS A O 1
ATOM 1388 N N . ARG A 1 172 ? 4.792 0.946 16.194 1.00 94.06 172 ARG A N 1
ATOM 1389 C CA . ARG A 1 172 ? 4.118 1.644 17.289 1.00 94.06 172 ARG A CA 1
ATOM 1390 C C . ARG A 1 172 ? 2.924 0.854 17.816 1.00 94.06 172 ARG A C 1
ATOM 1392 O O . ARG A 1 172 ? 2.752 0.754 19.023 1.00 94.06 172 ARG A O 1
ATOM 1399 N N . PHE A 1 173 ? 2.110 0.294 16.929 1.00 94.94 173 PHE A N 1
ATOM 1400 C CA . PHE A 1 173 ? 0.964 -0.521 17.309 1.00 94.94 173 PHE A CA 1
ATOM 1401 C C . PHE A 1 173 ? 1.400 -1.735 18.134 1.00 94.94 173 PHE A C 1
ATOM 1403 O O . PHE A 1 173 ? 0.826 -1.992 19.183 1.00 94.94 173 PHE A O 1
ATOM 1410 N N . GLU A 1 174 ? 2.462 -2.431 17.724 1.00 95.31 174 GLU A N 1
ATOM 1411 C CA . GLU A 1 174 ? 3.007 -3.577 18.460 1.00 95.31 174 GLU A CA 1
ATOM 1412 C C . GLU A 1 174 ? 3.494 -3.218 19.873 1.00 95.31 174 GLU A C 1
ATOM 1414 O O . GLU A 1 174 ? 3.346 -4.025 20.790 1.00 95.31 174 GLU A O 1
ATOM 1419 N N . GLU A 1 175 ? 4.022 -2.007 20.079 1.00 95.56 175 GLU A N 1
ATOM 1420 C CA . GLU A 1 175 ? 4.426 -1.519 21.406 1.00 95.56 175 GLU A CA 1
ATOM 1421 C C . GLU A 1 175 ? 3.231 -1.354 22.353 1.00 95.56 175 GLU A C 1
ATOM 1423 O O . GLU A 1 175 ? 3.359 -1.615 23.546 1.00 95.56 175 GLU A O 1
ATOM 1428 N N . VAL A 1 176 ? 2.069 -0.938 21.839 1.00 95.50 176 VAL A N 1
ATOM 1429 C CA . VAL A 1 176 ? 0.878 -0.617 22.648 1.00 95.50 176 VAL A CA 1
ATOM 1430 C C . VAL A 1 176 ? -0.259 -1.633 22.522 1.00 95.50 176 VAL A C 1
ATOM 1432 O O . VAL A 1 176 ? -1.281 -1.474 23.181 1.00 95.50 176 VAL A O 1
ATOM 1435 N N . LYS A 1 177 ? -0.101 -2.707 21.737 1.00 95.81 177 LYS A N 1
ATOM 1436 C CA . LYS A 1 177 ? -1.170 -3.686 21.442 1.00 95.81 177 LYS A CA 1
ATOM 1437 C C . LYS A 1 177 ? -1.747 -4.420 22.655 1.00 95.81 177 LYS A C 1
ATOM 1439 O O . LYS A 1 177 ? -2.750 -5.101 22.520 1.00 95.81 177 LYS A O 1
ATOM 1444 N N . HIS A 1 178 ? -1.052 -4.361 23.789 1.00 96.06 178 HIS A N 1
ATOM 1445 C CA . HIS A 1 178 ? -1.446 -4.985 25.051 1.00 96.06 178 HIS A CA 1
ATOM 1446 C C . HIS A 1 178 ? -2.335 -4.071 25.914 1.00 96.06 178 HIS A C 1
ATOM 1448 O O . HIS A 1 178 ? -2.796 -4.491 26.975 1.00 96.06 178 HIS A O 1
ATOM 1454 N N . LEU A 1 179 ? -2.558 -2.828 25.480 1.00 96.44 179 LEU A N 1
ATOM 1455 C CA . LEU A 1 179 ? -3.424 -1.850 26.129 1.00 96.44 179 LEU A CA 1
ATOM 1456 C C . LEU A 1 179 ? -4.803 -1.838 25.459 1.00 96.44 179 LEU A C 1
ATOM 1458 O O . LEU A 1 179 ? -4.918 -2.030 24.250 1.00 96.44 179 LEU A O 1
ATOM 1462 N N . GLU A 1 180 ? -5.856 -1.567 26.228 1.00 94.81 180 GLU A N 1
ATOM 1463 C CA . GLU A 1 180 ? -7.193 -1.341 25.666 1.00 94.81 180 GLU A CA 1
ATOM 1464 C C . GLU A 1 180 ? -7.261 0.006 24.931 1.00 94.81 180 GLU A C 1
ATOM 1466 O O . GLU A 1 180 ? -6.682 0.972 25.415 1.00 94.81 180 GLU A O 1
ATOM 1471 N N . PRO A 1 181 ? -7.963 0.118 23.787 1.00 95.12 181 PRO A N 1
ATOM 1472 C CA . PRO A 1 181 ? -8.826 -0.891 23.169 1.00 95.12 181 PRO A CA 1
ATOM 1473 C C . PRO A 1 181 ? -8.082 -1.883 22.258 1.00 95.12 181 PRO A C 1
ATOM 1475 O O . PRO A 1 181 ? -8.710 -2.764 21.678 1.00 95.12 181 PRO A O 1
ATOM 1478 N N . LEU A 1 182 ? -6.763 -1.729 22.069 1.00 95.00 182 LEU A N 1
ATOM 1479 C CA . LEU A 1 182 ? -6.000 -2.459 21.051 1.00 95.00 182 LEU A CA 1
ATOM 1480 C C . LEU A 1 182 ? -6.003 -3.972 21.288 1.00 95.00 182 LEU A C 1
ATOM 1482 O O . LEU A 1 182 ? -6.086 -4.727 20.320 1.00 95.00 182 LEU A O 1
ATOM 1486 N N . THR A 1 183 ? -5.955 -4.404 22.549 1.00 95.81 183 THR A N 1
ATOM 1487 C CA . THR A 1 183 ? -6.029 -5.825 22.924 1.00 95.81 183 THR A CA 1
ATOM 1488 C C . THR A 1 183 ? -7.339 -6.473 22.476 1.00 95.81 183 THR A C 1
ATOM 1490 O O . THR A 1 183 ? -7.340 -7.633 22.066 1.00 95.81 183 THR A O 1
ATOM 1493 N N . SER A 1 184 ? -8.445 -5.727 22.536 1.00 96.25 184 SER A N 1
ATOM 1494 C CA . SER A 1 184 ? -9.794 -6.220 22.240 1.00 96.25 184 SER A CA 1
ATOM 1495 C C . SER A 1 184 ? -10.226 -6.024 20.781 1.00 96.25 184 SER A C 1
ATOM 1497 O O . SER A 1 184 ? -11.318 -6.457 20.405 1.00 96.25 184 SER A O 1
ATOM 1499 N N . LEU A 1 185 ? -9.394 -5.403 19.937 1.00 97.06 185 LEU A N 1
ATOM 1500 C CA . LEU A 1 185 ? -9.693 -5.248 18.512 1.00 97.06 185 LEU A CA 1
ATOM 1501 C C . LEU A 1 185 ? -9.789 -6.607 17.811 1.00 97.06 185 LEU A C 1
ATOM 1503 O O . LEU A 1 185 ? -8.895 -7.451 17.914 1.00 97.06 185 LEU A O 1
ATOM 1507 N N . ARG A 1 186 ? -10.842 -6.792 17.011 1.00 97.56 186 ARG A N 1
ATOM 1508 C CA . ARG A 1 186 ? -10.977 -7.964 16.130 1.00 97.56 186 ARG A CA 1
ATOM 1509 C C . ARG A 1 186 ? -10.203 -7.762 14.833 1.00 97.56 186 ARG A C 1
ATOM 1511 O O . ARG A 1 186 ? -9.645 -8.712 14.279 1.00 97.56 186 ARG A O 1
ATOM 1518 N N . THR A 1 187 ? -10.151 -6.520 14.368 1.00 97.88 187 THR A N 1
ATOM 1519 C CA . THR A 1 187 ? -9.417 -6.095 13.182 1.00 97.88 187 THR A CA 1
ATOM 1520 C C . THR A 1 187 ? -7.927 -6.118 13.451 1.00 97.88 187 THR A C 1
ATOM 1522 O O . THR A 1 187 ? -7.413 -5.422 14.326 1.00 97.88 187 THR A O 1
ATOM 1525 N N . LYS A 1 188 ? -7.194 -6.860 12.625 1.00 97.06 188 LYS A N 1
ATOM 1526 C CA . LYS A 1 188 ? -5.732 -6.907 12.705 1.00 97.06 188 LYS A CA 1
ATOM 1527 C C . LYS A 1 188 ? -5.106 -5.740 11.952 1.00 97.06 188 LYS A C 1
ATOM 1529 O O . LYS A 1 188 ? -5.464 -5.489 10.804 1.00 97.06 188 LYS A O 1
ATOM 1534 N N . LEU A 1 189 ? -4.107 -5.084 12.528 1.00 96.50 189 LEU A N 1
ATOM 1535 C CA . LEU A 1 189 ? -3.224 -4.202 11.767 1.00 96.50 189 LEU A CA 1
ATOM 1536 C C . LEU A 1 189 ? -2.111 -5.047 11.130 1.00 96.50 189 LEU A C 1
ATOM 1538 O O . LEU A 1 189 ? -1.356 -5.704 11.842 1.00 96.50 189 LEU A O 1
ATOM 1542 N N . MET A 1 190 ? -2.017 -5.080 9.797 1.00 97.12 190 MET A N 1
ATOM 1543 C CA . MET A 1 190 ? -1.093 -5.986 9.100 1.00 97.12 190 MET A CA 1
ATOM 1544 C C . MET A 1 190 ? -0.347 -5.300 7.955 1.00 97.12 190 MET A C 1
ATOM 1546 O O . MET A 1 190 ? -0.899 -4.466 7.237 1.00 97.12 190 MET A O 1
ATOM 1550 N N . THR A 1 191 ? 0.899 -5.718 7.728 1.00 97.38 191 THR A N 1
ATOM 1551 C CA . THR A 1 191 ? 1.575 -5.510 6.440 1.00 97.38 191 THR A CA 1
ATOM 1552 C C . THR A 1 191 ? 1.105 -6.558 5.426 1.00 97.38 191 THR A C 1
ATOM 1554 O O . THR A 1 191 ? 0.623 -7.626 5.824 1.00 97.38 191 THR A O 1
ATOM 1557 N N . PRO A 1 192 ? 1.282 -6.329 4.112 1.00 97.62 192 PRO A N 1
ATOM 1558 C CA . PRO A 1 192 ? 1.097 -7.377 3.114 1.00 97.62 192 PRO A CA 1
ATOM 1559 C C . PRO A 1 192 ? 1.917 -8.628 3.411 1.00 97.62 192 PRO A C 1
ATOM 1561 O O . PRO A 1 192 ? 1.388 -9.723 3.278 1.00 97.62 192 PRO A O 1
ATOM 1564 N N . GLU A 1 193 ? 3.160 -8.491 3.884 1.00 97.56 193 GLU A N 1
ATOM 1565 C CA . GLU A 1 193 ? 3.972 -9.645 4.286 1.00 97.56 193 GLU A CA 1
ATOM 1566 C C . GLU A 1 193 ? 3.315 -10.460 5.409 1.00 97.56 193 GLU A C 1
ATOM 1568 O O . GLU A 1 193 ? 3.219 -11.685 5.313 1.00 97.56 193 GLU A O 1
ATOM 1573 N N . ALA A 1 194 ? 2.816 -9.795 6.454 1.00 97.62 194 ALA A N 1
ATOM 1574 C CA . ALA A 1 194 ? 2.135 -10.461 7.559 1.00 97.62 194 ALA A CA 1
ATOM 1575 C C . ALA A 1 194 ? 0.848 -11.161 7.094 1.00 97.62 194 ALA A C 1
ATOM 1577 O O . ALA A 1 194 ? 0.597 -12.308 7.474 1.00 97.62 194 ALA A O 1
ATOM 1578 N N . LEU A 1 195 ? 0.054 -10.505 6.239 1.00 97.81 195 LEU A N 1
ATOM 1579 C CA . LEU A 1 195 ? -1.147 -11.108 5.659 1.00 97.81 195 LEU A CA 1
ATOM 1580 C C . LEU A 1 195 ? -0.790 -12.305 4.768 1.00 97.81 195 LEU A C 1
ATOM 1582 O O . LEU A 1 195 ? -1.446 -13.340 4.836 1.00 97.81 195 LEU A O 1
ATOM 1586 N N . GLY A 1 196 ? 0.281 -12.196 3.982 1.00 97.75 196 GLY A N 1
ATOM 1587 C CA . GLY A 1 196 ? 0.798 -13.280 3.155 1.00 97.75 196 GLY A CA 1
ATOM 1588 C C . GLY A 1 196 ? 1.175 -14.502 3.974 1.00 97.75 196 GLY A C 1
ATOM 1589 O O . GLY A 1 196 ? 0.743 -15.601 3.649 1.00 97.75 196 GLY A O 1
ATOM 1590 N N . LYS A 1 197 ? 1.894 -14.318 5.086 1.00 98.00 197 LYS A N 1
ATOM 1591 C CA . LYS A 1 197 ? 2.212 -15.411 6.020 1.00 98.00 197 LYS A CA 1
ATOM 1592 C C . LYS A 1 197 ? 0.947 -16.054 6.590 1.00 98.00 197 LYS A C 1
ATOM 1594 O O . LYS A 1 197 ? 0.855 -17.278 6.617 1.00 98.00 197 LYS A O 1
ATOM 1599 N N . TYR A 1 198 ? -0.038 -15.246 6.990 1.00 97.75 198 TYR A N 1
ATOM 1600 C CA . TYR A 1 198 ? -1.315 -15.738 7.515 1.00 97.75 198 TYR A CA 1
ATOM 1601 C C . TYR A 1 198 ? -2.087 -16.577 6.484 1.00 97.75 198 TYR A C 1
ATOM 1603 O O . TYR A 1 198 ? -2.565 -17.663 6.800 1.00 97.75 198 TYR A O 1
ATOM 1611 N N . LEU A 1 199 ? -2.153 -16.105 5.237 1.00 97.12 199 LEU A N 1
ATOM 1612 C CA . LEU A 1 199 ? -2.835 -16.776 4.125 1.00 97.12 199 LEU A CA 1
ATOM 1613 C C . LEU A 1 199 ? -1.968 -17.831 3.415 1.00 97.12 199 LEU A C 1
ATOM 1615 O O . LEU A 1 199 ? -2.424 -18.438 2.450 1.00 97.12 199 LEU A O 1
ATOM 1619 N N . ARG A 1 200 ? -0.726 -18.047 3.871 1.00 97.44 200 ARG A N 1
ATOM 1620 C CA . ARG A 1 200 ? 0.280 -18.919 3.234 1.00 97.44 200 ARG A CA 1
ATOM 1621 C C . ARG A 1 200 ? 0.518 -18.587 1.754 1.00 97.44 200 ARG A C 1
ATOM 1623 O O . ARG A 1 200 ? 0.710 -19.475 0.928 1.00 97.44 200 ARG A O 1
ATOM 1630 N N . LEU A 1 201 ? 0.511 -17.299 1.418 1.00 97.25 201 LEU A N 1
ATOM 1631 C CA . LEU A 1 201 ? 0.850 -16.815 0.085 1.00 97.25 201 LEU A CA 1
ATOM 1632 C C . LEU A 1 201 ? 2.352 -16.932 -0.158 1.00 97.25 201 LEU A C 1
ATOM 1634 O O . LEU A 1 201 ? 3.165 -16.515 0.668 1.00 97.25 201 LEU A O 1
ATOM 1638 N N . HIS A 1 202 ? 2.713 -17.437 -1.333 1.00 96.81 202 HIS A N 1
ATOM 1639 C CA . HIS A 1 202 ? 4.094 -17.400 -1.785 1.00 96.81 202 HIS A CA 1
ATOM 1640 C C . HIS A 1 202 ? 4.468 -15.987 -2.258 1.00 96.81 202 HIS A C 1
ATOM 1642 O O . HIS A 1 202 ? 3.695 -15.371 -2.998 1.00 96.81 202 HIS A O 1
ATOM 1648 N N . PRO A 1 203 ? 5.647 -15.469 -1.870 1.00 96.94 203 PRO A N 1
ATOM 1649 C CA . PRO A 1 203 ? 6.161 -14.222 -2.417 1.00 96.94 203 PRO A CA 1
ATOM 1650 C C . PRO A 1 203 ? 6.475 -14.390 -3.906 1.00 96.94 203 PRO A C 1
ATOM 1652 O O . PRO A 1 203 ? 7.154 -15.333 -4.309 1.00 96.94 203 PRO A O 1
ATOM 1655 N N . ILE A 1 204 ? 5.996 -13.452 -4.721 1.00 96.19 204 ILE A N 1
ATOM 1656 C CA . ILE A 1 204 ? 6.224 -13.403 -6.165 1.00 96.19 204 ILE A CA 1
ATOM 1657 C C . ILE A 1 204 ? 7.094 -12.178 -6.463 1.00 96.19 204 ILE A C 1
ATOM 1659 O O . ILE A 1 204 ? 6.616 -11.045 -6.353 1.00 96.19 204 ILE A O 1
ATOM 1663 N N . PRO A 1 205 ? 8.368 -12.363 -6.853 1.00 94.44 205 PRO A N 1
ATOM 1664 C CA . PRO A 1 205 ? 9.223 -11.255 -7.258 1.00 94.44 205 PRO A CA 1
ATOM 1665 C C . PRO A 1 205 ? 8.590 -10.472 -8.420 1.00 94.44 205 PRO A C 1
ATOM 1667 O O . PRO A 1 205 ? 8.244 -11.091 -9.431 1.00 94.44 205 PRO A O 1
ATOM 1670 N N . PRO A 1 206 ? 8.484 -9.129 -8.341 1.00 92.12 206 PRO A N 1
ATOM 1671 C CA . PRO A 1 206 ? 7.946 -8.296 -9.415 1.00 92.12 206 PRO A CA 1
ATOM 1672 C C . PRO A 1 206 ? 8.492 -8.624 -10.805 1.00 92.12 206 PRO A C 1
ATOM 1674 O O . PRO A 1 206 ? 7.721 -8.680 -11.754 1.00 92.12 206 PRO A O 1
ATOM 1677 N N . ARG A 1 207 ? 9.788 -8.942 -10.918 1.00 93.56 207 ARG A N 1
ATOM 1678 C CA . ARG A 1 207 ? 10.446 -9.328 -12.177 1.00 93.56 207 ARG A CA 1
ATOM 1679 C C . ARG A 1 207 ? 9.751 -10.478 -12.923 1.00 93.56 207 ARG A C 1
ATOM 1681 O O . ARG A 1 207 ? 9.758 -10.512 -14.148 1.00 93.56 207 ARG A O 1
ATOM 1688 N N . VAL A 1 208 ? 9.122 -11.414 -12.211 1.00 94.69 208 VAL A N 1
ATOM 1689 C CA . VAL A 1 208 ? 8.374 -12.526 -12.831 1.00 94.69 208 VAL A CA 1
ATOM 1690 C C . VAL A 1 208 ? 7.141 -12.014 -13.585 1.00 94.69 208 VAL A C 1
ATOM 1692 O O . VAL A 1 208 ? 6.702 -12.619 -14.555 1.00 94.69 208 VAL A O 1
ATOM 1695 N N . LEU A 1 209 ? 6.607 -10.861 -13.181 1.00 94.19 209 LEU A N 1
ATOM 1696 C CA . LEU A 1 209 ? 5.433 -10.227 -13.777 1.00 94.19 209 LEU A CA 1
ATOM 1697 C C . LEU A 1 209 ? 5.796 -9.254 -14.907 1.00 94.19 209 LEU A C 1
ATOM 1699 O O . LEU A 1 209 ? 4.906 -8.601 -15.449 1.00 94.19 209 LEU A O 1
ATOM 1703 N N . SER A 1 210 ? 7.074 -9.137 -15.285 1.00 94.69 210 SER A N 1
ATOM 1704 C CA . SER A 1 210 ? 7.531 -8.103 -16.220 1.00 94.69 210 SER A CA 1
ATOM 1705 C C . SER A 1 210 ? 6.913 -8.183 -17.606 1.00 94.69 210 SER A C 1
ATOM 1707 O O . SER A 1 210 ? 6.834 -7.153 -18.268 1.00 94.69 210 SER A O 1
ATOM 1709 N N . TYR A 1 211 ? 6.426 -9.347 -18.038 1.00 95.00 211 TYR A N 1
ATOM 1710 C CA . TYR A 1 211 ? 5.749 -9.517 -19.328 1.00 95.00 211 TYR A CA 1
ATOM 1711 C C . TYR A 1 211 ? 4.215 -9.544 -19.229 1.00 95.00 211 TYR A C 1
ATOM 1713 O O . TYR A 1 211 ? 3.541 -9.578 -20.256 1.00 95.00 211 TYR A O 1
ATOM 1721 N N . ASN A 1 212 ? 3.632 -9.453 -18.027 1.00 92.62 212 ASN A N 1
ATOM 1722 C CA . ASN A 1 212 ? 2.176 -9.458 -17.873 1.00 92.62 212 ASN A CA 1
ATOM 1723 C C . ASN A 1 212 ? 1.550 -8.247 -18.569 1.00 92.62 212 ASN A C 1
ATOM 1725 O O . ASN A 1 212 ? 1.923 -7.103 -18.298 1.00 92.62 212 ASN A O 1
ATOM 1729 N N . GLY A 1 213 ? 0.614 -8.502 -19.486 1.00 86.81 213 GLY A N 1
ATOM 1730 C CA . GLY A 1 213 ? -0.047 -7.452 -20.265 1.00 86.81 213 GLY A CA 1
ATOM 1731 C C . GLY A 1 213 ? 0.929 -6.547 -21.026 1.00 86.81 213 GLY A C 1
ATOM 1732 O O . GLY A 1 213 ? 0.644 -5.366 -21.195 1.00 86.81 213 GLY A O 1
ATOM 1733 N N . ALA A 1 214 ? 2.115 -7.045 -21.402 1.00 88.88 214 ALA A N 1
ATOM 1734 C CA . ALA A 1 214 ? 3.083 -6.260 -22.160 1.00 88.88 214 ALA A CA 1
ATOM 1735 C C . ALA A 1 214 ? 2.601 -6.055 -23.601 1.00 88.88 214 ALA A C 1
ATOM 1737 O O . ALA A 1 214 ? 2.446 -7.014 -24.350 1.00 88.88 214 ALA A O 1
ATOM 1738 N N . SER A 1 215 ? 2.445 -4.798 -24.003 1.00 89.44 215 SER A N 1
ATOM 1739 C CA . SER A 1 215 ? 2.288 -4.376 -25.403 1.00 89.44 215 SER A CA 1
ATOM 1740 C C . SER A 1 215 ? 3.396 -3.396 -25.817 1.00 89.44 215 SER A C 1
ATOM 1742 O O . SER A 1 215 ? 3.214 -2.579 -26.714 1.00 89.44 215 SER A O 1
ATOM 1744 N N . PHE A 1 216 ? 4.517 -3.422 -25.091 1.00 89.75 216 PHE A N 1
ATOM 1745 C CA . PHE A 1 216 ? 5.581 -2.421 -25.103 1.00 89.75 216 PHE A CA 1
ATOM 1746 C C . PHE A 1 216 ? 6.929 -3.083 -24.785 1.00 89.75 216 PHE A C 1
ATOM 1748 O O . PHE A 1 216 ? 6.910 -4.125 -24.121 1.00 89.75 216 PHE A O 1
ATOM 1755 N N . PRO A 1 217 ? 8.088 -2.526 -25.199 1.00 96.12 217 PRO A N 1
ATOM 1756 C CA . PRO A 1 217 ? 9.388 -3.067 -24.814 1.00 96.12 217 PRO A CA 1
ATOM 1757 C C . PRO A 1 217 ? 9.519 -3.248 -23.297 1.00 96.12 217 PRO A C 1
ATOM 1759 O O . PRO A 1 217 ? 9.149 -2.372 -22.514 1.00 96.12 217 PRO A O 1
ATOM 1762 N N . VAL A 1 218 ? 10.066 -4.389 -22.878 1.00 96.69 218 VAL A N 1
ATOM 1763 C CA . VAL A 1 218 ? 10.268 -4.744 -21.467 1.00 96.69 218 VAL A CA 1
ATOM 1764 C C . VAL A 1 218 ? 11.745 -5.041 -21.246 1.00 96.69 218 VAL A C 1
ATOM 1766 O O . VAL A 1 218 ? 12.353 -5.784 -22.014 1.00 96.69 218 VAL A O 1
ATOM 1769 N N . ARG A 1 219 ? 12.315 -4.489 -20.175 1.00 96.12 219 ARG A N 1
ATOM 1770 C CA . ARG A 1 219 ? 13.693 -4.754 -19.748 1.00 96.12 219 ARG A CA 1
ATOM 1771 C C . ARG A 1 219 ? 13.699 -5.295 -18.318 1.00 96.12 219 ARG A C 1
ATOM 1773 O O . ARG A 1 219 ? 13.922 -4.538 -17.376 1.00 96.12 219 ARG A O 1
ATOM 1780 N N . PRO A 1 220 ? 13.410 -6.600 -18.127 1.00 95.19 220 PRO A N 1
ATOM 1781 C CA . PRO A 1 220 ? 13.356 -7.205 -16.796 1.00 95.19 220 PRO A CA 1
ATOM 1782 C C . PRO A 1 220 ? 14.746 -7.347 -16.166 1.00 95.19 220 PRO A C 1
ATOM 1784 O O . PRO A 1 220 ? 14.859 -7.668 -14.991 1.00 95.19 220 PRO A O 1
ATOM 1787 N N . ASP A 1 221 ? 15.806 -7.219 -16.958 1.00 94.75 221 ASP A N 1
ATOM 1788 C CA . ASP A 1 221 ? 17.206 -7.172 -16.541 1.00 94.75 221 ASP A CA 1
ATOM 1789 C C . ASP A 1 221 ? 17.617 -5.827 -15.931 1.00 94.75 221 ASP A C 1
ATOM 1791 O O . ASP A 1 221 ? 18.640 -5.768 -15.257 1.00 94.75 221 ASP A O 1
ATOM 1795 N N . LEU A 1 222 ? 16.815 -4.781 -16.133 1.00 95.62 222 LEU A N 1
ATOM 1796 C CA . LEU A 1 222 ? 16.996 -3.472 -15.517 1.00 95.62 222 LEU A CA 1
ATOM 1797 C C . LEU A 1 222 ? 16.027 -3.287 -14.343 1.00 95.62 222 LEU A C 1
ATOM 1799 O O . LEU A 1 222 ? 15.131 -4.098 -14.110 1.00 95.62 222 LEU A O 1
ATOM 1803 N N . ASN A 1 223 ? 16.188 -2.186 -13.617 1.00 95.62 223 ASN A N 1
ATOM 1804 C CA . ASN A 1 223 ? 15.249 -1.730 -12.601 1.00 95.62 223 ASN A CA 1
ATOM 1805 C C . ASN A 1 223 ? 15.313 -0.207 -12.463 1.00 95.62 223 ASN A C 1
ATOM 1807 O O . ASN A 1 223 ? 16.287 0.418 -12.884 1.00 95.62 223 ASN A O 1
ATOM 1811 N N . GLN A 1 224 ? 14.310 0.379 -11.809 1.00 93.75 224 GLN A N 1
ATOM 1812 C CA . GLN A 1 224 ? 14.330 1.806 -11.502 1.00 93.75 224 GLN A CA 1
ATOM 1813 C C . GLN A 1 224 ? 15.550 2.175 -10.633 1.00 93.75 224 GLN A C 1
ATOM 1815 O O . GLN A 1 224 ? 15.909 1.415 -9.716 1.00 93.75 224 GLN A O 1
ATOM 1820 N N . PRO A 1 225 ? 16.190 3.336 -10.876 1.00 90.62 225 PRO A N 1
ATOM 1821 C CA . PRO A 1 225 ? 17.315 3.807 -10.077 1.00 90.62 225 PRO A CA 1
ATOM 1822 C C . PRO A 1 225 ? 16.987 3.851 -8.580 1.00 90.62 225 PRO A C 1
ATOM 1824 O O . PRO A 1 225 ? 15.935 4.328 -8.158 1.00 90.62 225 PRO A O 1
ATOM 1827 N N . GLY A 1 226 ? 17.890 3.317 -7.756 1.00 90.12 226 GLY A N 1
ATOM 1828 C CA . GLY A 1 226 ? 17.703 3.260 -6.303 1.00 90.12 226 GLY A CA 1
ATOM 1829 C C . GLY A 1 226 ? 16.603 2.301 -5.828 1.00 90.12 226 GLY A C 1
ATOM 1830 O O . GLY A 1 226 ? 16.264 2.329 -4.645 1.00 90.12 226 GLY A O 1
ATOM 1831 N N . SER A 1 227 ? 16.055 1.452 -6.709 1.00 91.06 227 SER A N 1
ATOM 1832 C CA . SER A 1 227 ? 14.949 0.531 -6.406 1.00 91.06 227 SER A CA 1
ATOM 1833 C C . SER A 1 227 ? 13.713 1.240 -5.840 1.00 91.06 227 SER A C 1
ATOM 1835 O O . SER A 1 227 ? 13.112 0.787 -4.859 1.00 91.06 227 SER A O 1
ATOM 1837 N N . ARG A 1 228 ? 13.373 2.401 -6.407 1.00 90.38 228 ARG A N 1
ATOM 1838 C CA . ARG A 1 228 ? 12.280 3.272 -5.960 1.00 90.38 228 ARG A CA 1
ATOM 1839 C C . ARG A 1 228 ? 11.473 3.761 -7.154 1.00 90.38 228 ARG A C 1
ATOM 1841 O O . ARG A 1 228 ? 11.979 3.848 -8.263 1.00 90.38 228 ARG A O 1
ATOM 1848 N N . ARG A 1 229 ? 10.209 4.085 -6.897 1.00 89.81 229 ARG A N 1
ATOM 1849 C CA . ARG A 1 229 ? 9.315 4.689 -7.888 1.00 89.81 229 ARG A CA 1
ATOM 1850 C C . ARG A 1 229 ? 9.719 6.128 -8.197 1.00 89.81 229 ARG A C 1
ATOM 1852 O O . ARG A 1 229 ? 10.315 6.783 -7.338 1.00 89.81 229 ARG A O 1
ATOM 1859 N N . TYR A 1 230 ? 9.309 6.640 -9.356 1.00 86.19 230 TYR A N 1
ATOM 1860 C CA . TYR A 1 230 ? 9.404 8.070 -9.653 1.00 86.19 230 TYR A CA 1
ATOM 1861 C C 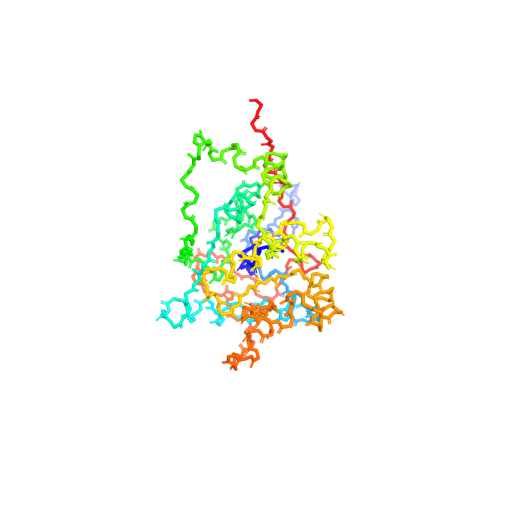. TYR A 1 230 ? 8.684 8.911 -8.592 1.00 86.19 230 TYR A C 1
ATOM 1863 O O . TYR A 1 230 ? 7.564 8.595 -8.166 1.00 86.19 230 TYR A O 1
ATOM 1871 N N . ASP A 1 231 ? 9.312 10.015 -8.183 1.00 80.50 231 ASP A N 1
ATOM 1872 C CA . ASP A 1 231 ? 8.672 10.969 -7.282 1.00 80.50 231 ASP A CA 1
ATOM 1873 C C . ASP A 1 231 ? 7.720 11.875 -8.063 1.00 80.50 231 ASP A C 1
ATOM 1875 O O . ASP A 1 231 ? 8.068 12.955 -8.540 1.00 80.50 231 ASP A O 1
ATOM 1879 N N . TRP A 1 232 ? 6.491 11.395 -8.232 1.00 76.25 232 TRP A N 1
ATOM 1880 C CA . TRP A 1 232 ? 5.440 12.170 -8.872 1.00 76.25 232 TRP A CA 1
ATOM 1881 C C . TRP A 1 232 ? 5.009 13.327 -7.957 1.00 76.25 232 TRP A C 1
ATOM 1883 O O . TRP A 1 232 ? 4.594 13.063 -6.814 1.00 76.25 232 TRP A O 1
ATOM 1893 N N . PRO A 1 233 ? 5.053 14.587 -8.441 1.00 67.75 233 PRO A N 1
ATOM 1894 C CA . PRO A 1 233 ? 4.688 15.750 -7.644 1.00 67.75 233 PRO A CA 1
ATOM 1895 C C . PRO A 1 233 ? 3.230 15.648 -7.197 1.00 67.75 233 PRO A C 1
ATOM 1897 O O . PRO A 1 233 ? 2.368 15.164 -7.931 1.00 67.75 233 PRO A O 1
ATOM 1900 N N . LYS A 1 234 ? 2.937 16.109 -5.977 1.00 65.56 234 LYS A N 1
ATOM 1901 C CA . LYS A 1 234 ? 1.556 16.174 -5.475 1.00 65.56 234 LYS A CA 1
ATOM 1902 C C . LYS A 1 234 ? 0.716 17.071 -6.389 1.00 65.56 234 LYS A C 1
ATOM 1904 O O . LYS A 1 234 ? 1.238 18.045 -6.936 1.00 65.56 234 LYS A O 1
ATOM 1909 N N . LYS A 1 235 ? -0.585 16.771 -6.519 1.00 63.19 235 LYS A N 1
ATOM 1910 C CA . LYS A 1 235 ? -1.528 17.697 -7.163 1.00 63.19 235 LYS A CA 1
ATOM 1911 C C . LYS A 1 235 ? -1.375 19.067 -6.500 1.00 63.19 235 LYS A C 1
ATOM 1913 O O . LYS A 1 235 ? -1.436 19.165 -5.273 1.00 63.19 235 LYS A O 1
ATOM 1918 N N . ARG A 1 236 ? -1.144 20.107 -7.305 1.00 52.47 236 ARG A N 1
ATOM 1919 C CA . ARG A 1 236 ? -1.282 21.484 -6.822 1.00 52.47 236 ARG A CA 1
ATOM 1920 C C . ARG A 1 236 ? -2.755 21.673 -6.439 1.00 52.47 236 ARG A C 1
ATOM 1922 O O . ARG A 1 236 ? -3.600 21.169 -7.181 1.00 52.47 236 ARG A O 1
ATOM 1929 N N . PRO A 1 237 ? -3.073 22.320 -5.305 1.00 50.66 237 PRO A N 1
ATOM 1930 C CA . PRO A 1 237 ? -4.448 22.714 -5.034 1.00 50.66 237 PRO A CA 1
ATOM 1931 C C . PRO A 1 237 ? -4.948 23.538 -6.222 1.00 50.66 237 PRO A C 1
ATOM 1933 O O . PRO A 1 237 ? -4.193 24.370 -6.736 1.00 50.66 237 PRO A O 1
ATOM 1936 N N . SER A 1 238 ? -6.169 23.272 -6.680 1.00 51.03 238 SER A N 1
ATOM 1937 C CA . SER A 1 238 ? -6.914 24.204 -7.528 1.00 51.03 238 SER A CA 1
ATOM 1938 C C . SER A 1 238 ? -6.848 25.580 -6.859 1.00 51.03 238 SER A C 1
ATOM 1940 O O . SER A 1 238 ? -7.056 25.664 -5.647 1.00 51.03 238 SER A O 1
ATOM 1942 N N . ALA A 1 239 ? -6.459 26.611 -7.612 1.00 37.31 239 ALA A N 1
ATOM 1943 C CA . ALA A 1 239 ? -6.510 27.994 -7.141 1.00 37.31 239 ALA A CA 1
ATOM 1944 C C . ALA A 1 239 ? -7.963 28.472 -7.054 1.00 37.31 239 ALA A C 1
ATOM 1946 O O . ALA A 1 239 ? -8.758 28.026 -7.914 1.00 37.31 239 ALA A O 1
#

Secondary structure (DSSP, 8-state):
--GGGG-EEEEEEEEEEEEETTTTEEEEEEEEEESS-TT---HHHHHHTTHHHHHHHHHTTSS--EE-HHHHHHHHHS-HHHHH-SSTT-EETTTT--PEE------SS--HHHHH-HHHHHHHHHT---HHHHHHHHHH-GGGHHHHHHHHHHHHTT-SEEE---HHHHHHHHHHTTSTTGGG-SSEEE-HHHHHHHHTPPP--GGGGTTTT--S-B-TT---GGG----PPPPPPP-

Radius of gyration: 20.08 Å; chains: 1; bounding box: 51×47×62 Å

pLDDT: mean 89.67, std 10.57, range [37.31, 98.0]